Protein AF-0000000067098451 (afdb_homodimer)

Structure (mmCIF, N/CA/C/O backbone):
data_AF-0000000067098451-model_v1
#
loop_
_entity.id
_entity.type
_entity.pdbx_description
1 polymer 'Lipocalin/cytosolic fatty-acid binding domain-containing protein'
#
loop_
_atom_site.group_PDB
_atom_site.id
_atom_site.type_symbol
_atom_site.label_atom_id
_atom_site.label_alt_id
_atom_site.label_comp_id
_atom_site.label_asym_id
_atom_site.label_entity_id
_atom_site.label_seq_id
_atom_site.pdbx_PDB_ins_code
_atom_site.Cartn_x
_atom_site.Cartn_y
_atom_site.Cartn_z
_atom_site.occupancy
_atom_site.B_iso_or_equiv
_atom_site.auth_seq_id
_atom_site.auth_comp_id
_atom_site.auth_asym_id
_atom_site.auth_atom_id
_atom_site.pdbx_PDB_model_num
ATOM 1 N N . MET A 1 1 ? -54.438 -11.641 -47.5 1 26.84 1 MET A N 1
ATOM 2 C CA . MET A 1 1 ? -53.219 -10.906 -47.219 1 26.84 1 MET A CA 1
ATOM 3 C C . MET A 1 1 ? -52.438 -11.57 -46.062 1 26.84 1 MET A C 1
ATOM 5 O O . MET A 1 1 ? -52.812 -11.438 -44.906 1 26.84 1 MET A O 1
ATOM 9 N N . ARG A 1 2 ? -51.969 -12.867 -46.344 1 35.41 2 ARG A N 1
ATOM 10 C CA . ARG A 1 2 ? -51.188 -13.82 -45.562 1 35.41 2 ARG A CA 1
ATOM 11 C C . ARG A 1 2 ? -49.938 -13.164 -45 1 35.41 2 ARG A C 1
ATOM 13 O O . ARG A 1 2 ? -49.125 -12.641 -45.75 1 35.41 2 ARG A O 1
ATOM 20 N N . GLY A 1 3 ? -50.062 -12.461 -43.906 1 34.28 3 GLY A N 1
ATOM 21 C CA . GLY A 1 3 ? -49 -11.789 -43.156 1 34.28 3 GLY A CA 1
ATOM 22 C C . GLY A 1 3 ? -47.812 -12.664 -42.906 1 34.28 3 GLY A C 1
ATOM 23 O O . GLY A 1 3 ? -47.938 -13.766 -42.375 1 34.28 3 GLY A O 1
ATOM 24 N N . LYS A 1 4 ? -46.812 -12.648 -43.812 1 42.41 4 LYS A N 1
ATOM 25 C CA . LYS A 1 4 ? -45.5 -13.297 -43.719 1 42.41 4 LYS A CA 1
ATOM 26 C C . LYS A 1 4 ? -44.844 -12.984 -42.406 1 42.41 4 LYS A C 1
ATOM 28 O O . LYS A 1 4 ? -44.625 -11.82 -42.062 1 42.41 4 LYS A O 1
ATOM 33 N N . ALA A 1 5 ? -45.125 -13.805 -41.406 1 42.5 5 ALA A N 1
ATOM 34 C CA . ALA A 1 5 ? -44.438 -13.812 -40.125 1 42.5 5 ALA A CA 1
ATOM 35 C C . ALA A 1 5 ? -42.938 -13.852 -40.312 1 42.5 5 ALA A C 1
ATOM 37 O O . ALA A 1 5 ? -42.375 -14.789 -40.875 1 42.5 5 ALA A O 1
ATOM 38 N N . LEU A 1 6 ? -42.281 -12.75 -40.562 1 38.62 6 LEU A N 1
ATOM 39 C CA . LEU A 1 6 ? -40.812 -12.633 -40.5 1 38.62 6 LEU A CA 1
ATOM 40 C C . LEU A 1 6 ? -40.281 -13.156 -39.188 1 38.62 6 LEU A C 1
ATOM 42 O O . LEU A 1 6 ? -40.562 -12.586 -38.125 1 38.62 6 LEU A O 1
ATOM 46 N N . ALA A 1 7 ? -40.125 -14.453 -39.062 1 38.88 7 ALA A N 1
ATOM 47 C CA . ALA A 1 7 ? -39.406 -15.047 -37.938 1 38.88 7 ALA A CA 1
ATOM 48 C C . ALA A 1 7 ? -38.031 -14.391 -37.781 1 38.88 7 ALA A C 1
ATOM 50 O O . ALA A 1 7 ? -37.156 -14.5 -38.656 1 38.88 7 ALA A O 1
ATOM 51 N N . GLY A 1 8 ? -38 -13.172 -37.188 1 38.34 8 GLY A N 1
ATOM 52 C CA . GLY A 1 8 ? -36.719 -12.578 -36.844 1 38.34 8 GLY A CA 1
ATOM 53 C C . GLY A 1 8 ? -35.812 -13.523 -36.094 1 38.34 8 GLY A C 1
ATOM 54 O O . GLY A 1 8 ? -36.188 -14.023 -35.031 1 38.34 8 GLY A O 1
ATOM 55 N N . LEU A 1 9 ? -34.969 -14.359 -36.812 1 40.62 9 LEU A N 1
ATOM 56 C CA . LEU A 1 9 ? -33.875 -15.102 -36.219 1 40.62 9 LEU A CA 1
ATOM 57 C C . LEU A 1 9 ? -33.031 -14.203 -35.312 1 40.62 9 LEU A C 1
ATOM 59 O O . LEU A 1 9 ? -32.344 -13.297 -35.781 1 40.62 9 LEU A O 1
ATOM 63 N N . LEU A 1 10 ? -33.531 -13.867 -34.156 1 41.06 10 LEU A N 1
ATOM 64 C CA . LEU A 1 10 ? -32.656 -13.273 -33.125 1 41.06 10 LEU A CA 1
ATOM 65 C C . LEU A 1 10 ? -31.453 -14.156 -32.875 1 41.06 10 LEU A C 1
ATOM 67 O O . LEU A 1 10 ? -31.562 -15.242 -32.312 1 41.06 10 LEU A O 1
ATOM 71 N N . GLY A 1 11 ? -30.484 -14.227 -33.844 1 38.28 11 GLY A N 1
ATOM 72 C CA . GLY A 1 11 ? -29.219 -14.875 -33.562 1 38.28 11 GLY A CA 1
ATOM 73 C C . GLY A 1 11 ? -28.625 -14.477 -32.219 1 38.28 11 GLY A C 1
ATOM 74 O O . GLY A 1 11 ? -28.453 -13.281 -31.953 1 38.28 11 GLY A O 1
ATOM 75 N N . LEU A 1 12 ? -28.812 -15.289 -31.203 1 39.84 12 LEU A N 1
ATOM 76 C CA . LEU A 1 12 ? -28.109 -15.188 -29.938 1 39.84 12 LEU A CA 1
ATOM 77 C C . LEU A 1 12 ? -26.609 -15.031 -30.156 1 39.84 12 LEU A C 1
ATOM 79 O O . LEU A 1 12 ? -25.953 -15.945 -30.656 1 39.84 12 LEU A O 1
ATOM 83 N N . LEU A 1 13 ? -26.109 -13.828 -30.484 1 40.34 13 LEU A N 1
ATOM 84 C CA . LEU A 1 13 ? -24.672 -13.547 -30.422 1 40.34 13 LEU A CA 1
ATOM 85 C C . LEU A 1 13 ? -24.062 -14.086 -29.141 1 40.34 13 LEU A C 1
ATOM 87 O O . LEU A 1 13 ? -24.281 -13.523 -28.062 1 40.34 13 LEU A O 1
ATOM 91 N N . VAL A 1 14 ? -23.859 -15.336 -29.078 1 37.81 14 VAL A N 1
ATOM 92 C CA . VAL A 1 14 ? -23.031 -15.898 -28 1 37.81 14 VAL A CA 1
ATOM 93 C C . VAL A 1 14 ? -21.672 -15.227 -28 1 37.81 14 VAL A C 1
ATOM 95 O O . VAL A 1 14 ? -20.891 -15.383 -28.953 1 37.81 14 VAL A O 1
ATOM 98 N N . VAL A 1 15 ? -21.562 -14.023 -27.516 1 37.19 15 VAL A N 1
ATOM 99 C CA . VAL A 1 15 ? -20.234 -13.492 -27.219 1 37.19 15 VAL A CA 1
ATOM 100 C C . VAL A 1 15 ? -19.406 -14.547 -26.5 1 37.19 15 VAL A C 1
ATOM 102 O O . VAL A 1 15 ? -19.688 -14.883 -25.344 1 37.19 15 VAL A O 1
ATOM 105 N N . LEU A 1 16 ? -18.906 -15.555 -27.188 1 34.19 16 LEU A N 1
ATOM 106 C CA . LEU A 1 16 ? -17.844 -16.375 -26.625 1 34.19 16 LEU A CA 1
ATOM 107 C C . LEU A 1 16 ? -16.781 -15.516 -25.938 1 34.19 16 LEU A C 1
ATOM 109 O O . LEU A 1 16 ? -16 -14.844 -26.609 1 34.19 16 LEU A O 1
ATOM 113 N N . VAL A 1 17 ? -17.141 -14.828 -24.875 1 34.66 17 VAL A N 1
ATOM 114 C CA . VAL A 1 17 ? -16.016 -14.375 -24.062 1 34.66 17 VAL A CA 1
ATOM 115 C C . VAL A 1 17 ? -14.961 -15.477 -23.984 1 34.66 17 VAL A C 1
ATOM 117 O O . VAL A 1 17 ? -15.203 -16.547 -23.438 1 34.66 17 VAL A O 1
ATOM 120 N N . ALA A 1 18 ? -14.242 -15.844 -25.094 1 34.28 18 ALA A N 1
ATOM 121 C CA . ALA A 1 18 ? -13.039 -16.672 -24.984 1 34.28 18 ALA A CA 1
ATOM 122 C C . ALA A 1 18 ? -12.289 -16.359 -23.703 1 34.28 18 ALA A C 1
ATOM 124 O O . ALA A 1 18 ? -12.008 -15.203 -23.391 1 34.28 18 ALA A O 1
ATOM 125 N N . SER A 1 19 ? -12.609 -17.078 -22.703 1 36.81 19 SER A N 1
ATOM 126 C CA . SER A 1 19 ? -11.672 -17.031 -21.594 1 36.81 19 SER A CA 1
ATOM 127 C C . SER A 1 19 ? -10.242 -16.781 -22.078 1 36.81 19 SER A C 1
ATOM 129 O O . SER A 1 19 ? -9.758 -17.484 -22.969 1 36.81 19 SER A O 1
ATOM 131 N N . ALA A 1 20 ? -9.828 -15.633 -22.422 1 39.09 20 ALA A N 1
ATOM 132 C CA . ALA A 1 20 ? -8.406 -15.461 -22.719 1 39.09 20 ALA A CA 1
ATOM 133 C C . ALA A 1 20 ? -7.586 -16.594 -22.109 1 39.09 20 ALA A C 1
ATOM 135 O O . ALA A 1 20 ? -7.551 -16.75 -20.875 1 39.09 20 ALA A O 1
ATOM 136 N N . GLU A 1 21 ? -7.664 -17.719 -22.641 1 39.28 21 GLU A N 1
ATOM 137 C CA . GLU A 1 21 ? -6.715 -18.75 -22.234 1 39.28 21 GLU A CA 1
ATOM 138 C C . GLU A 1 21 ? -5.414 -18.141 -21.719 1 39.28 21 GLU A C 1
ATOM 140 O O . GLU A 1 21 ? -4.797 -17.328 -22.422 1 39.28 21 GLU A O 1
ATOM 145 N N . GLU A 1 22 ? -5.266 -17.859 -20.453 1 50.41 22 GLU A N 1
ATOM 146 C CA . GLU A 1 22 ? -4.07 -17.328 -19.797 1 50.41 22 GLU A CA 1
ATOM 147 C C . GLU A 1 22 ? -2.803 -17.922 -20.406 1 50.41 22 GLU A C 1
ATOM 149 O O . GLU A 1 22 ? -2.621 -19.141 -20.422 1 50.41 22 GLU A O 1
ATOM 154 N N . MET A 1 23 ? -2.396 -17.516 -21.578 1 49.19 23 MET A N 1
ATOM 155 C CA . MET A 1 23 ? -1.117 -18.016 -22.078 1 49.19 23 MET A CA 1
ATOM 156 C C . MET A 1 23 ? -0.076 -18.047 -20.969 1 49.19 23 MET A C 1
ATOM 158 O O . MET A 1 23 ? 0.18 -17.031 -20.312 1 49.19 23 MET A O 1
ATOM 162 N N . GLY A 1 24 ? -0.112 -19.188 -20.188 1 56.28 24 GLY A N 1
ATOM 163 C CA . GLY A 1 24 ? 1.009 -19.375 -19.281 1 56.28 24 GLY A CA 1
ATOM 164 C C . GLY A 1 24 ? 2.348 -19.031 -19.906 1 56.28 24 GLY A C 1
ATOM 165 O O . GLY A 1 24 ? 2.404 -18.547 -21.047 1 56.28 24 GLY A O 1
ATOM 166 N N . LEU A 1 25 ? 3.404 -19.062 -19 1 75.94 25 LEU A N 1
ATOM 167 C CA . LEU A 1 25 ? 4.797 -18.891 -19.391 1 75.94 25 LEU A CA 1
ATOM 168 C C . LEU A 1 25 ? 5.199 -19.938 -20.438 1 75.94 25 LEU A C 1
ATOM 170 O O . LEU A 1 25 ? 4.738 -21.078 -20.375 1 75.94 25 LEU A O 1
ATOM 174 N N . ARG A 1 26 ? 5.559 -19.672 -21.719 1 73.31 26 ARG A N 1
ATOM 175 C CA . ARG A 1 26 ? 5.984 -20.625 -22.75 1 73.31 26 ARG A CA 1
ATOM 176 C C . ARG A 1 26 ? 6.973 -21.641 -22.172 1 73.31 26 ARG A C 1
ATOM 178 O O . ARG A 1 26 ? 6.91 -22.828 -22.5 1 73.31 26 ARG A O 1
ATOM 185 N N . ASP A 1 27 ? 7.812 -21.266 -21.438 1 85.75 27 ASP A N 1
ATOM 186 C CA . ASP A 1 27 ? 8.789 -22.172 -20.828 1 85.75 27 ASP A CA 1
ATOM 187 C C . ASP A 1 27 ? 9 -21.828 -19.344 1 85.75 27 ASP A C 1
ATOM 189 O O . ASP A 1 27 ? 9.75 -20.922 -19.016 1 85.75 27 ASP A O 1
ATOM 193 N N . PHE A 1 28 ? 8.305 -22.75 -18.484 1 92.62 28 PHE A N 1
ATOM 194 C CA . PHE A 1 28 ? 8.445 -22.547 -17.047 1 92.62 28 PHE A CA 1
ATOM 195 C C . PHE A 1 28 ? 9.633 -23.328 -16.5 1 92.62 28 PHE A C 1
ATOM 197 O O . PHE A 1 28 ? 9.766 -24.531 -16.766 1 92.62 28 PHE A O 1
ATOM 204 N N . ASN A 1 29 ? 10.484 -22.672 -15.82 1 93.06 29 ASN A N 1
ATOM 205 C CA . ASN A 1 29 ? 11.656 -23.281 -15.188 1 93.06 29 ASN A CA 1
ATOM 206 C C . ASN A 1 29 ? 11.5 -23.344 -13.672 1 93.06 29 ASN A C 1
ATOM 208 O O . ASN A 1 29 ? 11.734 -22.359 -12.977 1 93.06 29 ASN A O 1
ATOM 212 N N . ALA A 1 30 ? 11.18 -24.531 -13.195 1 92.5 30 ALA A N 1
ATOM 213 C CA . ALA A 1 30 ? 10.867 -24.703 -11.781 1 92.5 30 ALA A CA 1
ATOM 214 C C . ALA A 1 30 ? 12.102 -24.453 -10.914 1 92.5 30 ALA A C 1
ATOM 216 O O . ALA A 1 30 ? 11.992 -23.953 -9.797 1 92.5 30 ALA A O 1
ATOM 217 N N . THR A 1 31 ? 13.234 -24.828 -11.43 1 93.56 31 THR A N 1
ATOM 218 C CA . THR A 1 31 ? 14.469 -24.641 -10.68 1 93.56 31 THR A CA 1
ATOM 219 C C . THR A 1 31 ? 14.734 -23.156 -10.43 1 93.56 31 THR A C 1
ATOM 221 O O . THR A 1 31 ? 15.023 -22.75 -9.305 1 93.56 31 THR A O 1
ATOM 224 N N . GLN A 1 32 ? 14.57 -22.375 -11.445 1 95.25 32 GLN A N 1
ATOM 225 C CA . GLN A 1 32 ? 14.789 -20.938 -11.305 1 95.25 32 GLN A CA 1
ATOM 226 C C . GLN A 1 32 ? 13.703 -20.297 -10.445 1 95.25 32 GLN A C 1
ATOM 228 O O . GLN A 1 32 ? 13.953 -19.297 -9.758 1 95.25 32 GLN A O 1
ATOM 233 N N . PHE A 1 33 ? 12.547 -20.906 -10.461 1 96.56 33 PHE A N 1
ATOM 234 C CA . PHE A 1 33 ? 11.406 -20.328 -9.766 1 96.56 33 PHE A CA 1
ATOM 235 C C . PHE A 1 33 ? 11.461 -20.656 -8.273 1 96.56 33 PHE A C 1
ATOM 237 O O . PHE A 1 33 ? 10.812 -19.984 -7.469 1 96.56 33 PHE A O 1
ATOM 244 N N . SER A 1 34 ? 12.227 -21.594 -7.938 1 97.06 34 SER A N 1
ATOM 245 C CA . SER A 1 34 ? 12.305 -22.047 -6.551 1 97.06 34 SER A CA 1
ATOM 246 C C . SER A 1 34 ? 12.93 -20.984 -5.66 1 97.06 34 SER A C 1
ATOM 248 O O . SER A 1 34 ? 13.648 -20.094 -6.141 1 97.06 34 SER A O 1
ATOM 250 N N . GLY A 1 35 ? 12.602 -21.078 -4.344 1 97.75 35 GLY A N 1
ATOM 251 C CA . GLY A 1 35 ? 13.102 -20.125 -3.359 1 97.75 35 GLY A CA 1
ATOM 252 C C . GLY A 1 35 ? 12.008 -19.266 -2.756 1 97.75 35 GLY A C 1
ATOM 253 O O . GLY A 1 35 ? 10.82 -19.562 -2.896 1 97.75 35 GLY A O 1
ATOM 254 N N . LEU A 1 36 ? 12.43 -18.25 -2.002 1 98.25 36 LEU A N 1
ATOM 255 C CA . LEU A 1 36 ? 11.523 -17.391 -1.231 1 98.25 36 LEU A CA 1
ATOM 256 C C . LEU A 1 36 ? 11 -16.25 -2.084 1 98.25 36 LEU A C 1
ATOM 258 O O . LEU A 1 36 ? 11.766 -15.609 -2.814 1 98.25 36 LEU A O 1
ATOM 262 N N . TRP A 1 37 ? 9.703 -16.047 -2.055 1 98.44 37 TRP A N 1
ATOM 263 C CA . TRP A 1 37 ? 9.023 -14.922 -2.689 1 98.44 37 TRP A CA 1
ATOM 264 C C . TRP A 1 37 ? 8.203 -14.141 -1.671 1 98.44 37 TRP A C 1
ATOM 266 O O . TRP A 1 37 ? 7.434 -14.727 -0.904 1 98.44 37 TRP A O 1
ATOM 276 N N . TYR A 1 38 ? 8.344 -12.844 -1.685 1 98.19 38 TYR A N 1
ATOM 277 C CA . TYR A 1 38 ? 7.559 -11.969 -0.821 1 98.19 38 TYR A CA 1
ATOM 278 C C . TYR A 1 38 ? 6.34 -11.43 -1.56 1 98.19 38 TYR A C 1
ATOM 280 O O . TYR A 1 38 ? 6.465 -10.891 -2.662 1 98.19 38 TYR A O 1
ATOM 288 N N . GLU A 1 39 ? 5.18 -11.578 -0.981 1 98.5 39 GLU A N 1
ATOM 289 C CA . GLU A 1 39 ? 3.961 -11.023 -1.566 1 98.5 39 GLU A CA 1
ATOM 290 C C . GLU A 1 39 ? 3.834 -9.531 -1.278 1 98.5 39 GLU A C 1
ATOM 292 O O . GLU A 1 39 ? 3.748 -9.125 -0.118 1 98.5 39 GLU A O 1
ATOM 297 N N . ILE A 1 40 ? 3.729 -8.742 -2.336 1 97.31 40 ILE A N 1
ATOM 298 C CA . ILE A 1 40 ? 3.805 -7.305 -2.08 1 97.31 40 ILE A CA 1
ATOM 299 C C . ILE A 1 40 ? 2.496 -6.637 -2.496 1 97.31 40 ILE A C 1
ATOM 301 O O . ILE A 1 40 ? 2.23 -5.492 -2.125 1 97.31 40 ILE A O 1
ATOM 305 N N . ALA A 1 41 ? 1.669 -7.297 -3.256 1 97.19 41 ALA A N 1
ATOM 306 C CA . ALA A 1 41 ? 0.347 -6.805 -3.637 1 97.19 41 ALA A CA 1
ATOM 307 C C . ALA A 1 41 ? -0.563 -7.957 -4.059 1 97.19 41 ALA A C 1
ATOM 309 O O . ALA A 1 41 ? -0.086 -9.047 -4.387 1 97.19 41 ALA A O 1
ATOM 310 N N . LEU A 1 42 ? -1.836 -7.703 -4.035 1 97.12 42 LEU A N 1
ATOM 311 C CA . LEU A 1 42 ? -2.793 -8.664 -4.574 1 97.12 42 LEU A CA 1
ATOM 312 C C . LEU A 1 42 ? -4.043 -7.957 -5.09 1 97.12 42 LEU A C 1
ATOM 314 O O . LEU A 1 42 ? -4.297 -6.805 -4.738 1 97.12 42 LEU A O 1
ATOM 318 N N . ALA A 1 43 ? -4.715 -8.562 -5.977 1 96.31 43 ALA A N 1
ATOM 319 C CA . ALA A 1 43 ? -6.035 -8.188 -6.477 1 96.31 43 ALA A CA 1
ATOM 320 C C . ALA A 1 43 ? -6.984 -9.383 -6.477 1 96.31 43 ALA A C 1
ATOM 322 O O . ALA A 1 43 ? -6.598 -10.484 -6.855 1 96.31 43 ALA A O 1
ATOM 323 N N . SER A 1 44 ? -8.195 -9.18 -6.031 1 95.44 44 SER A N 1
ATOM 324 C CA . SER A 1 44 ? -9.102 -10.32 -5.98 1 95.44 44 SER A CA 1
ATOM 325 C C . SER A 1 44 ? -10.555 -9.883 -6.137 1 95.44 44 SER A C 1
ATOM 327 O O . SER A 1 44 ? -10.883 -8.719 -5.91 1 95.44 44 SER A O 1
ATOM 329 N N . ASN A 1 45 ? -11.422 -10.781 -6.543 1 94.31 45 ASN A N 1
ATOM 330 C CA . ASN A 1 45 ? -12.859 -10.531 -6.543 1 94.31 45 ASN A CA 1
ATOM 331 C C . ASN A 1 45 ? -13.547 -11.203 -5.352 1 94.31 45 ASN A C 1
ATOM 333 O O . ASN A 1 45 ? -14.758 -11.414 -5.367 1 94.31 45 ASN A O 1
ATOM 337 N N . LEU A 1 46 ? -12.719 -11.547 -4.379 1 90.88 46 LEU A N 1
ATOM 338 C CA . LEU A 1 46 ? -13.289 -12.016 -3.123 1 90.88 46 LEU A CA 1
ATOM 339 C C . LEU A 1 46 ? -14.016 -10.891 -2.396 1 90.88 46 LEU A C 1
ATOM 341 O O . LEU A 1 46 ? -13.688 -9.719 -2.576 1 90.88 46 LEU A O 1
ATOM 345 N N . GLU A 1 47 ? -15.016 -11.266 -1.644 1 84.62 47 GLU A N 1
ATOM 346 C CA . GLU A 1 47 ? -15.648 -10.258 -0.799 1 84.62 47 GLU A CA 1
ATOM 347 C C . GLU A 1 47 ? -14.641 -9.609 0.142 1 84.62 47 GLU A C 1
ATOM 349 O O . GLU A 1 47 ? -13.891 -10.297 0.837 1 84.62 47 GLU A O 1
ATOM 354 N N . PRO A 1 48 ? -14.641 -8.312 0.03 1 77.44 48 PRO A N 1
ATOM 355 C CA . PRO A 1 48 ? -13.68 -7.641 0.91 1 77.44 48 PRO A CA 1
ATOM 356 C C . PRO A 1 48 ? -13.984 -7.859 2.391 1 77.44 48 PRO A C 1
ATOM 358 O O . PRO A 1 48 ? -15.156 -7.996 2.77 1 77.44 48 PRO A O 1
ATOM 361 N N . GLN A 1 49 ? -12.93 -7.996 3.125 1 76.31 49 GLN A N 1
ATOM 362 C CA . GLN A 1 49 ? -13.086 -8.047 4.574 1 76.31 49 GLN A CA 1
ATOM 363 C C . GLN A 1 49 ? -13.75 -6.773 5.102 1 76.31 49 GLN A C 1
ATOM 365 O O . GLN A 1 49 ? -13.445 -5.672 4.637 1 76.31 49 GLN A O 1
ATOM 370 N N . THR A 1 50 ? -14.688 -6.938 6.016 1 74.62 50 THR A N 1
ATOM 371 C CA . THR A 1 50 ? -15.336 -5.801 6.668 1 74.62 50 THR A CA 1
ATOM 372 C C . THR A 1 50 ? -15.188 -5.895 8.18 1 74.62 50 THR A C 1
ATOM 374 O O . THR A 1 50 ? -15.531 -6.914 8.781 1 74.62 50 THR A O 1
ATOM 377 N N . PRO A 1 51 ? -14.625 -4.805 8.695 1 75.88 51 PRO A N 1
ATOM 378 C CA . PRO A 1 51 ? -14.109 -3.605 8.031 1 75.88 51 PRO A CA 1
ATOM 379 C C . PRO A 1 51 ? -12.805 -3.859 7.285 1 75.88 51 PRO A C 1
ATOM 381 O O . PRO A 1 51 ? -12.094 -4.828 7.578 1 75.88 51 PRO A O 1
ATOM 384 N N . PRO A 1 52 ? -12.508 -2.939 6.293 1 78.5 52 PRO A N 1
ATOM 385 C CA . PRO A 1 52 ? -11.219 -3.09 5.621 1 78.5 52 PRO A CA 1
ATOM 386 C C . PRO A 1 52 ? -10.039 -3.053 6.59 1 78.5 52 PRO A C 1
ATOM 388 O O . PRO A 1 52 ? -10.109 -2.393 7.629 1 78.5 52 PRO A O 1
ATOM 391 N N . GLN A 1 53 ? -9.094 -3.859 6.262 1 83.44 53 GLN A N 1
ATOM 392 C CA . GLN A 1 53 ? -7.895 -3.891 7.09 1 83.44 53 GLN A CA 1
ATOM 393 C C . GLN A 1 53 ? -6.637 -3.807 6.234 1 83.44 53 GLN A C 1
ATOM 395 O O . GLN A 1 53 ? -6.566 -4.406 5.156 1 83.44 53 GLN A O 1
ATOM 400 N N . LEU A 1 54 ? -5.742 -2.982 6.801 1 89.56 54 LEU A N 1
ATOM 401 C CA . LEU A 1 54 ? -4.406 -3.025 6.219 1 89.56 54 LEU A CA 1
ATOM 402 C C . LEU A 1 54 ? -3.75 -4.379 6.461 1 89.56 54 LEU A C 1
ATOM 404 O O . LEU A 1 54 ? -3.662 -4.832 7.605 1 89.56 54 LEU A O 1
ATOM 408 N N . LYS A 1 55 ? -3.338 -5.012 5.395 1 92.62 55 LYS A N 1
ATOM 409 C CA . LYS A 1 55 ? -2.762 -6.348 5.504 1 92.62 55 LYS A CA 1
ATOM 410 C C . LYS A 1 55 ? -1.236 -6.293 5.449 1 92.62 55 LYS A C 1
ATOM 412 O O . LYS A 1 55 ? -0.665 -5.574 4.629 1 92.62 55 LYS A O 1
ATOM 417 N N . LYS A 1 56 ? -0.65 -7.125 6.336 1 94.44 56 LYS A N 1
ATOM 418 C CA . LYS A 1 56 ? 0.794 -7.324 6.266 1 94.44 56 LYS A CA 1
ATOM 419 C C . LYS A 1 56 ? 1.168 -8.234 5.098 1 94.44 56 LYS A C 1
ATOM 421 O O . LYS A 1 56 ? 0.368 -9.07 4.676 1 94.44 56 LYS A O 1
ATOM 426 N N . MET A 1 57 ? 2.393 -8.055 4.668 1 96.19 57 MET A N 1
ATOM 427 C CA . MET A 1 57 ? 2.855 -8.875 3.549 1 96.19 57 MET A CA 1
ATOM 428 C C . MET A 1 57 ? 2.988 -10.336 3.963 1 96.19 57 MET A C 1
ATOM 430 O O . MET A 1 57 ? 3.35 -10.633 5.102 1 96.19 57 MET A O 1
ATOM 434 N N . GLY A 1 58 ? 2.623 -11.242 3.045 1 97.75 58 GLY A N 1
ATOM 435 C CA . GLY A 1 58 ? 2.93 -12.664 3.15 1 97.75 58 GLY A CA 1
ATOM 436 C C . GLY A 1 58 ? 4.152 -13.07 2.348 1 97.75 58 GLY A C 1
ATOM 437 O O . GLY A 1 58 ? 4.926 -12.211 1.908 1 97.75 58 GLY A O 1
ATOM 438 N N . ALA A 1 59 ? 4.297 -14.375 2.289 1 98.62 59 ALA A N 1
ATOM 439 C CA . ALA A 1 59 ? 5.387 -14.953 1.505 1 98.62 59 ALA A CA 1
ATOM 440 C C . ALA A 1 59 ? 5.098 -16.406 1.148 1 98.62 59 ALA A C 1
ATOM 442 O O . ALA A 1 59 ? 4.176 -17.016 1.695 1 98.62 59 ALA A O 1
ATOM 443 N N . VAL A 1 60 ? 5.871 -16.891 0.188 1 98.38 60 VAL A N 1
ATOM 444 C CA . VAL A 1 60 ? 5.805 -18.297 -0.165 1 98.38 60 VAL A CA 1
ATOM 445 C C . VAL A 1 60 ? 7.211 -18.828 -0.425 1 98.38 60 VAL A C 1
ATOM 447 O O . VAL A 1 60 ? 8.031 -18.172 -1.061 1 98.38 60 VAL A O 1
ATOM 450 N N . LEU A 1 61 ? 7.496 -19.922 0.198 1 98.31 61 LEU A N 1
ATOM 451 C CA . LEU A 1 61 ? 8.695 -20.703 -0.111 1 98.31 61 LEU A CA 1
ATOM 452 C C . LEU A 1 61 ? 8.367 -21.828 -1.08 1 98.31 61 LEU A C 1
ATOM 454 O O . LEU A 1 61 ? 7.535 -22.688 -0.783 1 98.31 61 LEU A O 1
ATOM 458 N N . VAL A 1 62 ? 9.008 -21.797 -2.209 1 97.38 62 VAL A N 1
ATOM 459 C CA . VAL A 1 62 ? 8.812 -22.812 -3.238 1 97.38 62 VAL A CA 1
ATOM 460 C C . VAL A 1 62 ? 9.992 -23.781 -3.238 1 97.38 62 VAL A C 1
ATOM 462 O O . VAL A 1 62 ? 11.141 -23.375 -3.412 1 97.38 62 VAL A O 1
ATOM 465 N N . GLU A 1 63 ? 9.688 -25.016 -3.084 1 97 63 GLU A N 1
ATOM 466 C CA . GLU A 1 63 ? 10.727 -26.047 -3.074 1 97 63 GLU A CA 1
ATOM 467 C C . GLU A 1 63 ? 10.422 -27.141 -4.09 1 97 63 GLU A C 1
ATOM 469 O O . GLU A 1 63 ? 9.289 -27.609 -4.18 1 97 63 GLU A O 1
ATOM 474 N N . ARG A 1 64 ? 11.453 -27.5 -4.797 1 92.06 64 ARG A N 1
ATOM 475 C CA . ARG A 1 64 ? 11.328 -28.594 -5.75 1 92.06 64 ARG A CA 1
ATOM 476 C C . ARG A 1 64 ? 11.703 -29.922 -5.105 1 92.06 64 ARG A C 1
ATOM 478 O O . ARG A 1 64 ? 12.773 -30.062 -4.516 1 92.06 64 ARG A O 1
ATOM 485 N N . GLU A 1 65 ? 10.766 -30.797 -5.117 1 87.19 65 GLU A N 1
ATOM 486 C CA . GLU A 1 65 ? 10.977 -32.188 -4.668 1 87.19 65 GLU A CA 1
ATOM 487 C C . GLU A 1 65 ? 10.695 -33.188 -5.785 1 87.19 65 GLU A C 1
ATOM 489 O O . GLU A 1 65 ? 9.594 -33.719 -5.879 1 87.19 65 GLU A O 1
ATOM 494 N N . GLY A 1 66 ? 11.734 -33.594 -6.582 1 81.5 66 GLY A N 1
ATOM 495 C CA . GLY A 1 66 ? 11.492 -34.406 -7.762 1 81.5 66 GLY A CA 1
ATOM 496 C C . GLY A 1 66 ? 10.586 -33.719 -8.773 1 81.5 66 GLY A C 1
ATOM 497 O O . GLY A 1 66 ? 10.852 -32.594 -9.211 1 81.5 66 GLY A O 1
ATOM 498 N N . PRO A 1 67 ? 9.539 -34.375 -9.148 1 79 67 PRO A N 1
ATOM 499 C CA . PRO A 1 67 ? 8.633 -33.812 -10.148 1 79 67 PRO A CA 1
ATOM 500 C C . PRO A 1 67 ? 7.594 -32.875 -9.539 1 79 67 PRO A C 1
ATOM 502 O O . PRO A 1 67 ? 6.809 -32.25 -10.266 1 79 67 PRO A O 1
ATOM 505 N N . TYR A 1 68 ? 7.691 -32.781 -8.188 1 83.25 68 TYR A N 1
ATOM 506 C CA . TYR A 1 68 ? 6.668 -31.984 -7.504 1 83.25 68 TYR A CA 1
ATOM 507 C C . TYR A 1 68 ? 7.246 -30.672 -6.98 1 83.25 68 TYR A C 1
ATOM 509 O O . TYR A 1 68 ? 8.461 -30.547 -6.781 1 83.25 68 TYR A O 1
ATOM 517 N N . LEU A 1 69 ? 6.363 -29.703 -6.965 1 92.88 69 LEU A N 1
ATOM 518 C CA . LEU A 1 69 ? 6.664 -28.484 -6.238 1 92.88 69 LEU A CA 1
ATOM 519 C C . LEU A 1 69 ? 5.91 -28.438 -4.914 1 92.88 69 LEU A C 1
ATOM 521 O O . LEU A 1 69 ? 4.719 -28.75 -4.863 1 92.88 69 LEU A O 1
ATOM 525 N N . THR A 1 70 ? 6.594 -28.156 -3.916 1 94.62 70 THR A N 1
ATOM 526 C CA . THR A 1 70 ? 5.98 -27.922 -2.613 1 94.62 70 THR A CA 1
ATOM 527 C C . THR A 1 70 ? 6.02 -26.453 -2.252 1 94.62 70 THR A C 1
ATOM 529 O O . THR A 1 70 ? 7.07 -25.812 -2.344 1 94.62 70 THR A O 1
ATOM 532 N N . LEU A 1 71 ? 4.871 -25.922 -1.883 1 96.19 71 LEU A N 1
ATOM 533 C CA . LEU A 1 71 ? 4.742 -24.516 -1.501 1 96.19 71 LEU A CA 1
ATOM 534 C C . LEU A 1 71 ? 4.395 -24.391 -0.023 1 96.19 71 LEU A C 1
ATOM 536 O O . LEU A 1 71 ? 3.41 -24.969 0.441 1 96.19 71 LEU A O 1
ATOM 540 N N . THR A 1 72 ? 5.18 -23.672 0.687 1 96.88 72 THR A N 1
ATOM 541 C CA . THR A 1 72 ? 4.844 -23.234 2.039 1 96.88 72 THR A CA 1
ATOM 542 C C . THR A 1 72 ? 4.582 -21.734 2.076 1 96.88 72 THR A C 1
ATOM 544 O O . THR A 1 72 ? 5.496 -20.938 1.865 1 96.88 72 THR A O 1
ATOM 547 N N . SER A 1 73 ? 3.344 -21.359 2.314 1 97.25 73 SER A N 1
ATOM 548 C CA . SER A 1 73 ? 2.965 -19.953 2.283 1 97.25 73 SER A CA 1
ATOM 549 C C . SER A 1 73 ? 2.557 -19.469 3.668 1 97.25 73 SER A C 1
ATOM 551 O O . SER A 1 73 ? 2.111 -20.25 4.508 1 97.25 73 SER A O 1
ATOM 553 N N . VAL A 1 74 ? 2.785 -18.219 3.893 1 98.06 74 VAL A N 1
ATOM 554 C CA . VAL A 1 74 ? 2.303 -17.516 5.078 1 98.06 74 VAL A CA 1
ATOM 555 C C . VAL A 1 74 ? 1.509 -16.281 4.664 1 98.06 74 VAL A C 1
ATOM 557 O O . VAL A 1 74 ? 1.839 -15.625 3.67 1 98.06 74 VAL A O 1
ATOM 560 N N . SER A 1 75 ? 0.485 -15.969 5.328 1 96.69 75 SER A N 1
ATOM 561 C CA . SER A 1 75 ? -0.365 -14.82 5.035 1 96.69 75 SER A CA 1
ATOM 562 C C . SER A 1 75 ? -0.934 -14.211 6.316 1 96.69 75 SER A C 1
ATOM 564 O O . SER A 1 75 ? -0.98 -14.875 7.355 1 96.69 75 SER A O 1
ATOM 566 N N . ASP A 1 76 ? -1.288 -12.938 6.148 1 94.81 76 ASP A N 1
ATOM 567 C CA . ASP A 1 76 ? -1.854 -12.18 7.262 1 94.81 76 ASP A CA 1
ATOM 568 C C . ASP A 1 76 ? -3.377 -12.289 7.281 1 94.81 76 ASP A C 1
ATOM 570 O O . ASP A 1 76 ? -4.043 -11.945 6.305 1 94.81 76 ASP A O 1
ATOM 574 N N . HIS A 1 77 ? -3.906 -12.82 8.32 1 89.38 77 HIS A N 1
ATOM 575 C CA . HIS A 1 77 ? -5.336 -12.852 8.602 1 89.38 77 HIS A CA 1
ATOM 576 C C . HIS A 1 77 ? -5.684 -11.984 9.805 1 89.38 77 HIS A C 1
ATOM 578 O O . HIS A 1 77 ? -4.793 -11.43 10.453 1 89.38 77 HIS A O 1
ATOM 584 N N . ILE A 1 78 ? -6.953 -11.766 9.961 1 80.06 78 ILE A N 1
ATOM 585 C CA . ILE A 1 78 ? -7.391 -10.898 11.047 1 80.06 78 ILE A CA 1
ATOM 586 C C . ILE A 1 78 ? -6.832 -11.406 12.375 1 80.06 78 ILE A C 1
ATOM 588 O O . ILE A 1 78 ? -7.238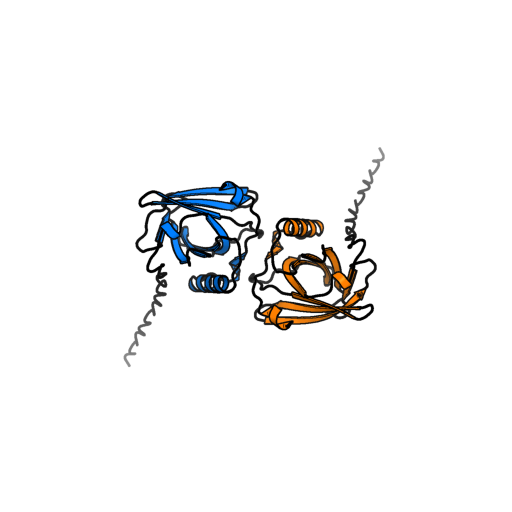 -12.461 12.859 1 80.06 78 ILE A O 1
ATOM 592 N N . ASN A 1 79 ? -5.832 -10.766 12.898 1 78.06 79 ASN A N 1
ATOM 593 C CA . ASN A 1 79 ? -5.223 -10.938 14.211 1 78.06 79 ASN A CA 1
ATOM 594 C C . ASN A 1 79 ? -4.371 -12.203 14.281 1 78.06 79 ASN A C 1
ATOM 596 O O . ASN A 1 79 ? -4.102 -12.711 15.367 1 78.06 79 ASN A O 1
ATOM 600 N N . ARG A 1 80 ? -4.031 -12.773 13.07 1 91.94 80 ARG A N 1
ATOM 601 C CA . ARG A 1 80 ? -3.145 -13.93 13.148 1 91.94 80 ARG A CA 1
ATOM 602 C C . ARG A 1 80 ? -2.434 -14.164 11.82 1 91.94 80 ARG A C 1
ATOM 604 O O . ARG A 1 80 ? -2.951 -13.805 10.758 1 91.94 80 ARG A O 1
ATOM 611 N N . CYS A 1 81 ? -1.245 -14.844 11.953 1 96.56 81 CYS A N 1
ATOM 612 C CA . CYS A 1 81 ? -0.536 -15.344 10.781 1 96.56 81 CYS A CA 1
ATOM 613 C C . CYS A 1 81 ? -0.896 -16.797 10.508 1 96.56 81 CYS A C 1
ATOM 615 O O . CYS A 1 81 ? -0.993 -17.609 11.438 1 96.56 81 CYS A O 1
ATOM 617 N N . VAL A 1 82 ? -1.153 -17.094 9.25 1 96.06 82 VAL A N 1
ATOM 618 C CA . VAL A 1 82 ? -1.509 -18.469 8.867 1 96.06 82 VAL A CA 1
ATOM 619 C C . VAL A 1 82 ? -0.418 -19.047 7.973 1 96.06 82 VAL A C 1
ATOM 621 O O . VAL A 1 82 ? 0.021 -18.406 7.016 1 96.06 82 VAL A O 1
ATOM 624 N N . LYS A 1 83 ? 0.02 -20.234 8.352 1 96.88 83 LYS A N 1
ATOM 625 C CA . LYS A 1 83 ? 0.979 -20.969 7.543 1 96.88 83 LYS A CA 1
ATOM 626 C C . LYS A 1 83 ? 0.318 -22.188 6.887 1 96.88 83 LYS A C 1
ATOM 628 O O . LYS A 1 83 ? -0.408 -22.938 7.539 1 96.88 83 LYS A O 1
ATOM 633 N N . GLU A 1 84 ? 0.525 -22.359 5.59 1 93.44 84 GLU A N 1
ATOM 634 C CA . GLU A 1 84 ? -0.032 -23.484 4.836 1 93.44 84 GLU A CA 1
ATOM 635 C C . GLU A 1 84 ? 1.021 -24.125 3.934 1 93.44 84 GLU A C 1
ATOM 637 O O . GLU A 1 84 ? 1.831 -23.422 3.326 1 93.44 84 GLU A O 1
ATOM 642 N N . THR A 1 85 ? 1.013 -25.438 3.889 1 94.12 85 THR A N 1
ATOM 643 C CA . THR A 1 85 ? 1.88 -26.172 2.973 1 94.12 85 THR A CA 1
ATOM 644 C C . THR A 1 85 ? 1.054 -27 2.002 1 94.12 85 THR A C 1
ATOM 646 O O . THR A 1 85 ? 0.107 -27.688 2.406 1 94.12 85 THR A O 1
ATOM 649 N N . THR A 1 86 ? 1.406 -26.875 0.789 1 92.31 86 THR A N 1
ATOM 650 C CA . THR A 1 86 ? 0.695 -27.609 -0.247 1 92.31 86 THR A CA 1
ATOM 651 C C . THR A 1 86 ? 1.675 -28.234 -1.245 1 92.31 86 THR A C 1
ATOM 653 O O . THR A 1 86 ? 2.662 -27.594 -1.623 1 92.31 86 THR A O 1
ATOM 656 N N . GLN A 1 87 ? 1.38 -29.438 -1.626 1 91.25 87 GLN A N 1
ATOM 657 C CA . GLN A 1 87 ? 2.08 -30.031 -2.76 1 91.25 87 GLN A CA 1
ATOM 658 C C . GLN A 1 87 ? 1.312 -29.797 -4.059 1 91.25 87 GLN A C 1
ATOM 660 O O . GLN A 1 87 ? 0.19 -30.281 -4.215 1 91.25 87 GLN A O 1
ATOM 665 N N . ALA A 1 88 ? 1.986 -29.109 -4.891 1 91.5 88 ALA A N 1
ATOM 666 C CA . ALA A 1 88 ? 1.344 -28.766 -6.16 1 91.5 88 ALA A CA 1
ATOM 667 C C . ALA A 1 88 ? 1.493 -29.906 -7.172 1 91.5 88 ALA A C 1
ATOM 669 O O . ALA A 1 88 ? 2.535 -30.562 -7.227 1 91.5 88 ALA A O 1
ATOM 670 N N . VAL A 1 89 ? 0.417 -30.109 -7.895 1 88.62 89 VAL A N 1
ATOM 671 C CA . VAL A 1 89 ? 0.438 -31.047 -9.008 1 88.62 89 VAL A CA 1
ATOM 672 C C . VAL A 1 89 ? 0.526 -30.281 -10.328 1 88.62 89 VAL A C 1
ATOM 674 O O . VAL A 1 89 ? -0.146 -29.266 -10.516 1 88.62 89 VAL A O 1
ATOM 677 N N . LYS A 1 90 ? 1.391 -30.797 -11.156 1 88.25 90 LYS A N 1
ATOM 678 C CA . LYS A 1 90 ? 1.546 -30.141 -12.453 1 88.25 90 LYS A CA 1
ATOM 679 C C . LYS A 1 90 ? 0.219 -30.078 -13.203 1 88.25 90 LYS A C 1
ATOM 681 O O . LYS A 1 90 ? -0.537 -31.062 -13.211 1 88.25 90 LYS A O 1
ATOM 686 N N . GLY A 1 91 ? -0.025 -28.938 -13.82 1 87.56 91 GLY A N 1
ATOM 687 C CA . GLY A 1 91 ? -1.212 -28.766 -14.641 1 87.56 91 GLY A CA 1
ATOM 688 C C . GLY A 1 91 ? -1.006 -29.172 -16.078 1 87.56 91 GLY A C 1
ATOM 689 O O . GLY A 1 91 ? -0.185 -30.047 -16.375 1 87.56 91 GLY A O 1
ATOM 690 N N . ASP A 1 92 ? -1.816 -28.562 -16.984 1 86.62 92 ASP A N 1
ATOM 691 C CA . ASP A 1 92 ? -1.862 -29.016 -18.375 1 86.62 92 ASP A CA 1
ATOM 692 C C . ASP A 1 92 ? -0.932 -28.172 -19.25 1 86.62 92 ASP A C 1
ATOM 694 O O . ASP A 1 92 ? -0.787 -28.438 -20.438 1 86.62 92 ASP A O 1
ATOM 698 N N . ALA A 1 93 ? -0.332 -27.219 -18.688 1 87.81 93 ALA A N 1
ATOM 699 C CA . ALA A 1 93 ? 0.612 -26.359 -19.391 1 87.81 93 ALA A CA 1
ATOM 700 C C . ALA A 1 93 ? 1.732 -25.891 -18.469 1 87.81 93 ALA A C 1
ATOM 702 O O . ALA A 1 93 ? 1.599 -25.953 -17.234 1 87.81 93 ALA A O 1
ATOM 703 N N . PRO A 1 94 ? 2.891 -25.453 -19.062 1 87.81 94 PRO A N 1
ATOM 704 C CA . PRO A 1 94 ? 3.959 -24.906 -18.219 1 87.81 94 PRO A CA 1
ATOM 705 C C . PRO A 1 94 ? 3.482 -23.75 -17.344 1 87.81 94 PRO A C 1
ATOM 707 O O . PRO A 1 94 ? 2.75 -22.875 -17.812 1 87.81 94 PRO A O 1
ATOM 710 N N . GLY A 1 95 ? 3.898 -23.859 -16.078 1 91.25 95 GLY A N 1
ATOM 711 C CA . GLY A 1 95 ? 3.555 -22.781 -15.164 1 91.25 95 GLY A CA 1
ATOM 712 C C . GLY A 1 95 ? 2.162 -22.922 -14.578 1 91.25 95 GLY A C 1
ATOM 713 O O . GLY A 1 95 ? 1.681 -22.031 -13.883 1 91.25 95 GLY A O 1
ATOM 714 N N . LYS A 1 96 ? 1.503 -23.953 -14.938 1 92.31 96 LYS A N 1
ATOM 715 C CA . LYS A 1 96 ? 0.188 -24.234 -14.367 1 92.31 96 LYS A CA 1
ATOM 716 C C . LYS A 1 96 ? 0.257 -25.391 -13.367 1 92.31 96 LYS A C 1
ATOM 718 O O . LYS A 1 96 ? 0.898 -26.406 -13.625 1 92.31 96 LYS A O 1
ATOM 723 N N . PHE A 1 97 ? -0.446 -25.156 -12.289 1 91.81 97 PHE A N 1
ATOM 724 C CA . PHE A 1 97 ? -0.462 -26.141 -11.211 1 91.81 97 PHE A CA 1
ATOM 725 C C . PHE A 1 97 ? -1.854 -26.266 -10.602 1 91.81 97 PHE A C 1
ATOM 727 O O . PHE A 1 97 ? -2.719 -25.422 -10.859 1 91.81 97 PHE A O 1
ATOM 734 N N . LYS A 1 98 ? -2.004 -27.344 -9.898 1 91.81 98 LYS A N 1
ATOM 735 C CA . LYS A 1 98 ? -3.238 -27.562 -9.148 1 91.81 98 LYS A CA 1
ATOM 736 C C . LYS A 1 98 ? -2.947 -27.875 -7.688 1 91.81 98 LYS A C 1
ATOM 738 O O . LYS A 1 98 ? -1.995 -28.594 -7.375 1 91.81 98 LYS A O 1
ATOM 743 N N . PHE A 1 99 ? -3.758 -27.234 -6.871 1 89.56 99 PHE A N 1
ATOM 744 C CA . PHE A 1 99 ? -3.738 -27.578 -5.453 1 89.56 99 PHE A CA 1
ATOM 745 C C . PHE A 1 99 ? -4.891 -28.516 -5.105 1 89.56 99 PHE A C 1
ATOM 747 O O . PHE A 1 99 ? -6.055 -28.109 -5.133 1 89.56 99 PHE A O 1
ATOM 754 N N . PRO A 1 100 ? -4.629 -29.906 -4.867 1 79.5 100 PRO A N 1
ATOM 755 C CA . PRO A 1 100 ? -5.688 -30.906 -4.699 1 79.5 100 PRO A CA 1
ATOM 756 C C . PRO A 1 100 ? -6.43 -30.766 -3.371 1 79.5 100 PRO A C 1
ATOM 758 O O . PRO A 1 100 ? -7.574 -31.203 -3.246 1 79.5 100 PRO A O 1
ATOM 761 N N . LYS A 1 101 ? -5.883 -30.547 -2.223 1 63.47 101 LYS A N 1
ATOM 762 C CA . LYS A 1 101 ? -6.484 -30.828 -0.924 1 63.47 101 LYS A CA 1
ATOM 763 C C . LYS A 1 101 ? -7.285 -29.641 -0.414 1 63.47 101 LYS A C 1
ATOM 765 O O . LYS A 1 101 ? -8.391 -29.797 0.108 1 63.47 101 LYS A O 1
ATOM 770 N N . GLU A 1 102 ? -7.141 -28.156 -0.387 1 59.62 102 GLU A N 1
ATOM 771 C CA . GLU A 1 102 ? -7.855 -27.281 0.535 1 59.62 102 GLU A CA 1
ATOM 772 C C . GLU A 1 102 ? -9.023 -26.578 -0.16 1 59.62 102 GLU A C 1
ATOM 774 O O . GLU A 1 102 ? -8.977 -26.344 -1.37 1 59.62 102 GLU A O 1
ATOM 779 N N . PRO A 1 103 ? -10.273 -26.297 1.118 1 52.34 103 PRO A N 1
ATOM 780 C CA . PRO A 1 103 ? -11.672 -26.625 0.837 1 52.34 103 PRO A CA 1
ATOM 781 C C . PRO A 1 103 ? -11.945 -26.828 -0.65 1 52.34 103 PRO A C 1
ATOM 783 O O . PRO A 1 103 ? -13.031 -27.281 -1.027 1 52.34 103 PRO A O 1
ATOM 786 N N . GLY A 1 104 ? -11.125 -27 -1.753 1 60.19 104 GLY A N 1
ATOM 787 C CA . GLY A 1 104 ? -11.414 -27.281 -3.15 1 60.19 104 GLY A CA 1
ATOM 788 C C . GLY A 1 104 ? -10.195 -27.156 -4.047 1 60.19 104 GLY A C 1
ATOM 789 O O . GLY A 1 104 ? -9.102 -26.828 -3.58 1 60.19 104 GLY A O 1
ATOM 790 N N . ASN A 1 105 ? -10.398 -27.594 -5.301 1 79.75 105 ASN A N 1
ATOM 791 C CA . ASN A 1 105 ? -9.383 -27.531 -6.348 1 79.75 105 ASN A CA 1
ATOM 792 C C . ASN A 1 105 ? -9.094 -26.094 -6.77 1 79.75 105 ASN A C 1
ATOM 794 O O . ASN A 1 105 ? -10.023 -25.328 -7.039 1 79.75 105 ASN A O 1
ATOM 798 N N . LYS A 1 106 ? -7.883 -25.75 -6.438 1 92 106 LYS A N 1
ATOM 799 C CA . LYS A 1 106 ? -7.445 -24.453 -6.941 1 92 106 LYS A CA 1
ATOM 800 C C . LYS A 1 106 ? -6.5 -24.609 -8.125 1 92 106 LYS A C 1
ATOM 802 O O . LYS A 1 106 ? -5.648 -25.5 -8.133 1 92 106 LYS A O 1
ATOM 807 N N . ASP A 1 107 ? -6.754 -23.797 -9.117 1 92.94 107 ASP A N 1
ATOM 808 C CA . ASP A 1 107 ? -5.828 -23.672 -10.242 1 92.94 107 ASP A CA 1
ATOM 809 C C . ASP A 1 107 ? -4.84 -22.531 -10.031 1 92.94 107 ASP A C 1
ATOM 811 O O . ASP A 1 107 ? -5.246 -21.391 -9.805 1 92.94 107 ASP A O 1
ATOM 815 N N . VAL A 1 108 ? -3.6 -22.906 -10.094 1 94.75 108 VAL A N 1
ATOM 816 C CA . VAL A 1 108 ? -2.555 -21.906 -9.898 1 94.75 108 VAL A CA 1
ATOM 817 C C . VAL A 1 108 ? -1.781 -21.703 -11.195 1 94.75 108 VAL A C 1
ATOM 819 O O . VAL A 1 108 ? -1.312 -22.672 -11.805 1 94.75 108 VAL A O 1
ATOM 822 N N . THR A 1 109 ? -1.653 -20.5 -11.641 1 94.88 109 THR A N 1
ATOM 823 C CA . THR A 1 109 ? -0.939 -20.188 -12.867 1 94.88 109 THR A CA 1
ATOM 824 C C . THR A 1 109 ? 0.112 -19.109 -12.617 1 94.88 109 THR A C 1
ATOM 826 O O . THR A 1 109 ? -0.206 -18.016 -12.125 1 94.88 109 THR A O 1
ATOM 829 N N . VAL A 1 110 ? 1.351 -19.406 -12.898 1 96.62 110 VAL A N 1
ATOM 830 C CA . VAL A 1 110 ? 2.354 -18.359 -12.992 1 96.62 110 VAL A CA 1
ATOM 831 C C . VAL A 1 110 ? 2.148 -17.562 -14.281 1 96.62 110 VAL A C 1
ATOM 833 O O . VAL A 1 110 ? 2.465 -18.047 -15.375 1 96.62 110 VAL A O 1
ATOM 836 N N . VAL A 1 111 ? 1.716 -16.375 -14.141 1 95.94 111 VAL A N 1
ATOM 837 C CA . VAL A 1 111 ? 1.283 -15.531 -15.25 1 95.94 111 VAL A CA 1
ATOM 838 C C . VAL A 1 111 ? 2.498 -14.883 -15.914 1 95.94 111 VAL A C 1
ATOM 840 O O . VAL A 1 111 ? 2.568 -14.789 -17.141 1 95.94 111 VAL A O 1
ATOM 843 N N . ALA A 1 112 ? 3.398 -14.375 -15.094 1 95.75 112 ALA A N 1
ATOM 844 C CA . ALA A 1 112 ? 4.613 -13.711 -15.555 1 95.75 112 ALA A CA 1
ATOM 845 C C . ALA A 1 112 ? 5.703 -13.758 -14.492 1 95.75 112 ALA A C 1
ATOM 847 O O . ALA A 1 112 ? 5.41 -13.75 -13.289 1 95.75 112 ALA A O 1
ATOM 848 N N . THR A 1 113 ? 6.934 -13.859 -14.945 1 97.06 113 THR A N 1
ATOM 849 C CA . THR A 1 113 ? 8.086 -13.812 -14.047 1 97.06 113 THR A CA 1
ATOM 850 C C . THR A 1 113 ? 9.375 -13.602 -14.828 1 97.06 113 THR A C 1
ATOM 852 O O . THR A 1 113 ? 9.477 -14.023 -15.984 1 97.06 113 THR A O 1
ATOM 855 N N . ASP A 1 114 ? 10.32 -12.938 -14.195 1 95.25 114 ASP A N 1
ATOM 856 C CA . ASP A 1 114 ? 11.688 -12.961 -14.711 1 95.25 114 ASP A CA 1
ATOM 857 C C . ASP A 1 114 ? 12.586 -13.844 -13.852 1 95.25 114 ASP A C 1
ATOM 859 O O . ASP A 1 114 ? 13.812 -13.828 -13.992 1 95.25 114 ASP A O 1
ATOM 863 N N . TYR A 1 115 ? 11.945 -14.594 -12.914 1 96.06 115 TYR A N 1
ATOM 864 C CA . TYR A 1 115 ? 12.57 -15.547 -12.008 1 96.06 115 TYR A CA 1
ATOM 865 C C . TYR A 1 115 ? 13.469 -14.836 -11 1 96.06 115 TYR A C 1
ATOM 867 O O . TYR A 1 115 ? 13.688 -15.344 -9.898 1 96.06 115 TYR A O 1
ATOM 875 N N . ARG A 1 116 ? 13.922 -13.641 -11.266 1 96.25 116 ARG A N 1
ATOM 876 C CA . ARG A 1 116 ? 14.969 -12.992 -10.484 1 96.25 116 ARG A CA 1
ATOM 877 C C . ARG A 1 116 ? 14.383 -11.93 -9.562 1 96.25 116 ARG A C 1
ATOM 879 O O . ARG A 1 116 ? 14.828 -11.773 -8.422 1 96.25 116 ARG A O 1
ATOM 886 N N . THR A 1 117 ? 13.367 -11.234 -10.125 1 96.81 117 THR A N 1
ATOM 887 C CA . THR A 1 117 ? 12.945 -10.078 -9.336 1 96.81 117 THR A CA 1
ATOM 888 C C . THR A 1 117 ? 11.461 -10.164 -9 1 96.81 117 THR A C 1
ATOM 890 O O . THR A 1 117 ? 11.031 -9.734 -7.934 1 96.81 117 THR A O 1
ATOM 893 N N . TYR A 1 118 ? 10.664 -10.703 -9.922 1 97.88 118 TYR A N 1
ATOM 894 C CA . TYR A 1 118 ? 9.234 -10.664 -9.641 1 97.88 118 TYR A CA 1
ATOM 895 C C . TYR A 1 118 ? 8.539 -11.906 -10.195 1 97.88 118 TYR A C 1
ATOM 897 O O . TYR A 1 118 ? 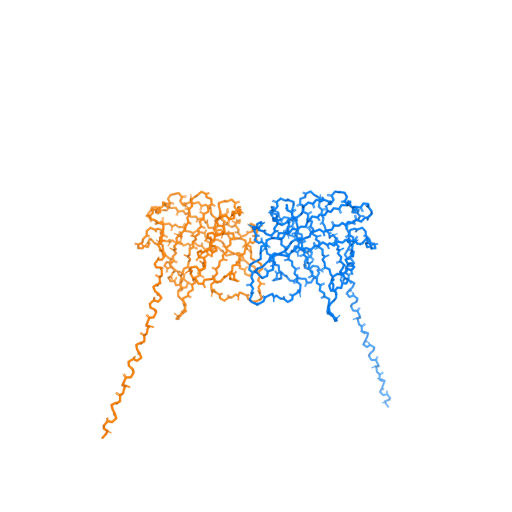9.078 -12.586 -11.07 1 97.88 118 TYR A O 1
ATOM 905 N N . ALA A 1 119 ? 7.348 -12.188 -9.727 1 97.81 119 ALA A N 1
ATOM 906 C CA . ALA A 1 119 ? 6.398 -13.148 -10.289 1 97.81 119 ALA A CA 1
ATOM 907 C C . ALA A 1 119 ? 4.961 -12.68 -10.086 1 97.81 119 ALA A C 1
ATOM 909 O O . ALA A 1 119 ? 4.625 -12.125 -9.031 1 97.81 119 ALA A O 1
ATOM 910 N N . ILE A 1 120 ? 4.145 -12.836 -11.078 1 98.12 120 ILE A N 1
ATOM 911 C CA . ILE A 1 120 ? 2.699 -12.664 -10.992 1 98.12 120 ILE A CA 1
ATOM 912 C C . ILE A 1 120 ? 2.008 -14.023 -11.078 1 98.12 120 ILE A C 1
ATOM 914 O O . ILE A 1 120 ? 2.213 -14.773 -12.031 1 98.12 120 ILE A O 1
ATOM 918 N N . VAL A 1 121 ? 1.263 -14.344 -10.062 1 97.5 121 VAL A N 1
ATOM 919 C CA . VAL A 1 121 ? 0.638 -15.656 -9.938 1 97.5 121 VAL A CA 1
ATOM 920 C C . VAL A 1 121 ? -0.867 -15.492 -9.742 1 97.5 121 VAL A C 1
ATOM 922 O O . VAL A 1 121 ? -1.309 -14.664 -8.938 1 97.5 121 VAL A O 1
ATOM 925 N N . ASN A 1 122 ? -1.627 -16.281 -10.453 1 96.94 122 ASN A N 1
ATOM 926 C CA . ASN A 1 122 ? -3.076 -16.281 -10.281 1 96.94 122 ASN A CA 1
ATOM 927 C C . ASN A 1 122 ? -3.562 -17.562 -9.617 1 96.94 122 ASN A C 1
ATOM 929 O O . ASN A 1 122 ? -3.178 -18.656 -10.031 1 96.94 122 ASN A O 1
ATOM 933 N N . VAL A 1 123 ? -4.293 -17.406 -8.617 1 95.5 123 VAL A N 1
ATOM 934 C CA . VAL A 1 123 ? -5 -18.516 -7.988 1 95.5 123 VAL A CA 1
ATOM 935 C C . VAL A 1 123 ? -6.492 -18.422 -8.297 1 95.5 123 VAL A C 1
ATOM 937 O O . VAL A 1 123 ? -7.145 -17.438 -7.949 1 95.5 123 VAL A O 1
ATOM 940 N N . ALA A 1 124 ? -7.023 -19.453 -8.906 1 94.19 124 ALA A N 1
ATOM 941 C CA . ALA A 1 124 ? -8.43 -19.484 -9.289 1 94.19 124 ALA A CA 1
ATOM 942 C C . ALA A 1 124 ? -9.148 -20.672 -8.664 1 94.19 124 ALA A C 1
ATOM 944 O O . ALA A 1 124 ? -8.578 -21.766 -8.57 1 94.19 124 ALA A O 1
ATOM 945 N N . PHE A 1 125 ? -10.398 -20.391 -8.234 1 92.5 125 PHE A N 1
ATOM 946 C CA . PHE A 1 125 ? -11.188 -21.484 -7.668 1 92.5 125 PHE A CA 1
ATOM 947 C C . PHE A 1 125 ? -12.68 -21.188 -7.766 1 92.5 125 PHE A C 1
ATOM 949 O O . PHE A 1 125 ? -13.07 -20.062 -8.125 1 92.5 125 PHE A O 1
ATOM 956 N N . GLN A 1 126 ? -13.406 -22.297 -7.625 1 90.06 126 GLN A N 1
ATOM 957 C CA . GLN A 1 126 ? -14.859 -22.188 -7.691 1 90.06 126 GLN A CA 1
ATOM 958 C C . GLN A 1 126 ? -15.492 -22.391 -6.316 1 90.06 126 GLN A C 1
ATOM 960 O O . GLN A 1 126 ? -15.086 -23.297 -5.574 1 90.06 126 GLN A O 1
ATOM 965 N N . LYS A 1 127 ? -16.375 -21.406 -5.926 1 87 127 LYS A N 1
ATOM 966 C CA . LYS A 1 127 ? -17.234 -21.594 -4.77 1 87 127 LYS A CA 1
ATOM 967 C C . LYS A 1 127 ? -18.719 -21.531 -5.172 1 87 127 LYS A C 1
ATOM 969 O O . LYS A 1 127 ? -19.234 -20.453 -5.465 1 87 127 LYS A O 1
ATOM 974 N N . GLY A 1 128 ? -19.328 -22.625 -5.07 1 85.38 128 GLY A N 1
ATOM 975 C CA . GLY A 1 128 ? -20.641 -22.672 -5.676 1 85.38 128 GLY A CA 1
ATOM 976 C C . GLY A 1 128 ? -20.625 -22.391 -7.164 1 85.38 128 GLY A C 1
ATOM 977 O O . GLY A 1 128 ? -19.891 -23.031 -7.922 1 85.38 128 GLY A O 1
ATOM 978 N N . ARG A 1 129 ? -21.5 -21.453 -7.625 1 88.81 129 ARG A N 1
ATOM 979 C CA . ARG A 1 129 ? -21.609 -21.109 -9.039 1 88.81 129 ARG A CA 1
ATOM 980 C C . ARG A 1 129 ? -20.734 -19.891 -9.359 1 88.81 129 ARG A C 1
ATOM 982 O O . ARG A 1 129 ? -20.75 -19.406 -10.492 1 88.81 129 ARG A O 1
ATOM 989 N N . THR A 1 130 ? -19.984 -19.484 -8.336 1 90.94 130 THR A N 1
ATOM 990 C CA . THR A 1 130 ? -19.219 -18.266 -8.547 1 90.94 130 THR A CA 1
ATOM 991 C C . THR A 1 130 ? -17.734 -18.578 -8.664 1 90.94 130 THR A C 1
ATOM 993 O O . THR A 1 130 ? -17.172 -19.312 -7.848 1 90.94 130 THR A O 1
ATOM 996 N N . ALA A 1 131 ? -17.125 -18.047 -9.773 1 91.81 131 ALA A N 1
ATOM 997 C CA . ALA A 1 131 ? -15.688 -18.156 -9.969 1 91.81 131 ALA A CA 1
ATOM 998 C C . ALA A 1 131 ? -14.938 -17.062 -9.203 1 91.81 131 ALA A C 1
ATOM 1000 O O . ALA A 1 131 ? -15.375 -15.914 -9.18 1 91.81 131 ALA A O 1
ATOM 1001 N N . HIS A 1 132 ? -13.852 -17.5 -8.516 1 93.62 132 HIS A N 1
ATOM 1002 C CA . HIS A 1 132 ? -13.031 -16.547 -7.758 1 93.62 132 HIS A CA 1
ATOM 1003 C C . HIS A 1 132 ? -11.586 -16.562 -8.234 1 93.62 132 HIS A C 1
ATOM 1005 O O . HIS A 1 132 ? -11.094 -17.594 -8.703 1 93.62 132 HIS A O 1
ATOM 1011 N N . SER A 1 133 ? -10.969 -15.383 -8.141 1 95.06 133 SER A N 1
ATOM 1012 C CA . SER A 1 133 ? -9.562 -15.234 -8.516 1 95.06 133 SER A CA 1
ATOM 1013 C C . SER A 1 133 ? -8.828 -14.312 -7.547 1 95.06 133 SER A C 1
ATOM 1015 O O . SER A 1 133 ? -9.375 -13.305 -7.102 1 95.06 133 SER A O 1
ATOM 1017 N N . VAL A 1 134 ? -7.66 -14.719 -7.203 1 96.44 134 VAL A N 1
ATOM 1018 C CA . VAL A 1 134 ? -6.707 -13.891 -6.473 1 96.44 134 VAL A CA 1
ATOM 1019 C C . VAL A 1 134 ? -5.402 -13.789 -7.258 1 96.44 134 VAL A C 1
ATOM 1021 O O . VAL A 1 134 ? -4.695 -14.781 -7.434 1 96.44 134 VAL A O 1
ATOM 1024 N N . LEU A 1 135 ? -5.188 -12.625 -7.777 1 97.81 135 LEU A N 1
ATOM 1025 C CA . LEU A 1 135 ? -3.92 -12.336 -8.438 1 97.81 135 LEU A CA 1
ATOM 1026 C C . LEU A 1 135 ? -2.906 -11.773 -7.449 1 97.81 135 LEU A C 1
ATOM 1028 O O . LEU A 1 135 ? -3.207 -10.82 -6.723 1 97.81 135 LEU A O 1
ATOM 1032 N N . LYS A 1 136 ? -1.739 -12.391 -7.441 1 98.38 136 LYS A N 1
ATOM 1033 C CA . LYS A 1 136 ? -0.724 -12 -6.469 1 98.38 136 LYS A CA 1
ATOM 1034 C C . LYS A 1 136 ? 0.543 -11.508 -7.16 1 98.38 136 LYS A C 1
ATOM 1036 O O . LYS A 1 136 ? 0.969 -12.078 -8.164 1 98.38 136 LYS A O 1
ATOM 1041 N N . LEU A 1 137 ? 1.072 -10.43 -6.602 1 98.5 137 LEU A N 1
ATOM 1042 C CA . LEU A 1 137 ? 2.369 -9.93 -7.039 1 98.5 137 LEU A CA 1
ATOM 1043 C C . LEU A 1 137 ? 3.451 -10.25 -6.016 1 98.5 137 LEU A C 1
ATOM 1045 O O . LEU A 1 137 ? 3.342 -9.867 -4.848 1 98.5 137 LEU A O 1
ATOM 1049 N N . TYR A 1 138 ? 4.492 -10.922 -6.477 1 98.56 138 TYR A N 1
ATOM 1050 C CA . TYR A 1 138 ? 5.609 -11.328 -5.625 1 98.56 138 TYR A CA 1
ATOM 1051 C C . TYR A 1 138 ? 6.895 -10.625 -6.047 1 98.56 138 TYR A C 1
ATOM 1053 O O . TYR A 1 138 ? 7.07 -10.281 -7.219 1 98.56 138 TYR A O 1
ATOM 1061 N N . SER A 1 139 ? 7.727 -10.43 -5.07 1 98.12 139 SER A N 1
ATOM 1062 C CA . SER A 1 139 ? 9.062 -9.867 -5.262 1 98.12 139 SER A CA 1
ATOM 1063 C C . SER A 1 139 ? 10.102 -10.641 -4.469 1 98.12 139 SER A C 1
ATOM 1065 O O . SER A 1 139 ? 9.82 -11.148 -3.381 1 98.12 139 SER A O 1
ATOM 1067 N N . ARG A 1 140 ? 11.367 -10.758 -5.039 1 97.56 140 ARG A N 1
ATOM 1068 C CA . ARG A 1 140 ? 12.445 -11.422 -4.316 1 97.56 140 ARG A CA 1
ATOM 1069 C C . ARG A 1 140 ? 13.023 -10.516 -3.232 1 97.56 140 ARG A C 1
ATOM 1071 O O . ARG A 1 140 ? 13.5 -10.992 -2.201 1 97.56 140 ARG A O 1
ATOM 1078 N N . ASP A 1 141 ? 12.922 -9.195 -3.363 1 93.44 141 ASP A N 1
ATOM 1079 C CA . ASP A 1 141 ? 13.578 -8.273 -2.438 1 93.44 141 ASP A CA 1
ATOM 1080 C C . ASP A 1 141 ? 12.586 -7.242 -1.895 1 93.44 141 ASP A C 1
ATOM 1082 O O . ASP A 1 141 ? 12.992 -6.191 -1.395 1 93.44 141 ASP A O 1
ATOM 1086 N N . MET A 1 142 ? 11.414 -7.375 -2.061 1 89.94 142 MET A N 1
ATOM 1087 C CA . MET A 1 142 ? 10.32 -6.574 -1.515 1 89.94 142 MET A CA 1
ATOM 1088 C C . MET A 1 142 ? 10.273 -5.195 -2.168 1 89.94 142 MET A C 1
ATOM 1090 O O . MET A 1 142 ? 9.602 -4.293 -1.673 1 89.94 142 MET A O 1
ATOM 1094 N N . GLU A 1 143 ? 11.031 -5.055 -3.244 1 84.75 143 GLU A N 1
ATOM 1095 C CA . GLU A 1 143 ? 11.031 -3.756 -3.914 1 84.75 143 GLU A CA 1
ATOM 1096 C C . GLU A 1 143 ? 9.875 -3.646 -4.906 1 84.75 143 GLU A C 1
ATOM 1098 O O . GLU A 1 143 ? 9.523 -4.625 -5.566 1 84.75 143 GLU A O 1
ATOM 1103 N N . HIS A 1 144 ? 9.375 -2.445 -4.914 1 81.19 144 HIS A N 1
ATOM 1104 C CA . HIS A 1 144 ? 8.352 -2.141 -5.91 1 81.19 144 HIS A CA 1
ATOM 1105 C C . HIS A 1 144 ? 8.977 -1.576 -7.184 1 81.19 144 HIS A C 1
ATOM 1107 O O . HIS A 1 144 ? 9.844 -0.702 -7.121 1 81.19 144 HIS A O 1
ATOM 1113 N N . ASN A 1 145 ? 8.609 -2.182 -8.211 1 90 145 ASN A N 1
ATOM 1114 C CA . ASN A 1 145 ? 9.016 -1.749 -9.547 1 90 145 ASN A CA 1
ATOM 1115 C C . ASN A 1 145 ? 7.828 -1.243 -10.359 1 90 145 ASN A C 1
ATOM 1117 O O . ASN A 1 145 ? 6.84 -1.959 -10.531 1 90 145 ASN A O 1
ATOM 1121 N N . GLU A 1 146 ? 7.965 -0.049 -10.883 1 90.81 146 GLU A N 1
ATOM 1122 C CA . GLU A 1 146 ? 6.836 0.598 -11.539 1 90.81 146 GLU A CA 1
ATOM 1123 C C . GLU A 1 146 ? 6.383 -0.193 -12.766 1 90.81 146 GLU A C 1
ATOM 1125 O O . GLU A 1 146 ? 5.184 -0.319 -13.023 1 90.81 146 GLU A O 1
ATOM 1130 N N . LYS A 1 147 ? 7.352 -0.699 -13.484 1 93.62 147 LYS A N 1
ATOM 1131 C CA . LYS A 1 147 ? 7.016 -1.454 -14.688 1 93.62 147 LYS A CA 1
ATOM 1132 C C . LYS A 1 147 ? 6.305 -2.76 -14.344 1 93.62 147 LYS A C 1
ATOM 1134 O O . LYS A 1 147 ? 5.336 -3.139 -15 1 93.62 147 LYS A O 1
ATOM 1139 N N . VAL A 1 148 ? 6.793 -3.4 -13.352 1 95.5 148 VAL A N 1
ATOM 1140 C CA . VAL A 1 148 ? 6.211 -4.664 -12.914 1 95.5 148 VAL A CA 1
ATOM 1141 C C . VAL A 1 148 ? 4.809 -4.422 -12.359 1 95.5 148 VAL A C 1
ATOM 1143 O O . VAL A 1 148 ? 3.885 -5.188 -12.641 1 95.5 148 VAL A O 1
ATOM 1146 N N . MET A 1 149 ? 4.664 -3.377 -11.602 1 95.56 149 MET A N 1
ATOM 1147 C CA . MET A 1 149 ? 3.352 -3.029 -11.062 1 95.56 149 MET A CA 1
ATOM 1148 C C . MET A 1 149 ? 2.367 -2.727 -12.188 1 95.56 149 MET A C 1
ATOM 1150 O O . MET A 1 149 ? 1.215 -3.16 -12.141 1 95.56 149 MET A O 1
ATOM 1154 N N . ALA A 1 150 ? 2.818 -1.996 -13.195 1 93.88 150 ALA A N 1
ATOM 1155 C CA . ALA A 1 150 ? 1.964 -1.729 -14.352 1 93.88 150 ALA A CA 1
ATOM 1156 C C . ALA A 1 150 ? 1.527 -3.027 -15.023 1 93.88 150 ALA A C 1
ATOM 1158 O O . ALA A 1 150 ? 0.369 -3.17 -15.414 1 93.88 150 ALA A O 1
ATOM 1159 N N . HIS A 1 151 ? 2.443 -3.9 -15.148 1 96.19 151 HIS A N 1
ATOM 1160 C CA . HIS A 1 151 ? 2.123 -5.203 -15.719 1 96.19 151 HIS A CA 1
ATOM 1161 C C . HIS A 1 151 ? 1.105 -5.945 -14.859 1 96.19 151 HIS A C 1
ATOM 1163 O O . HIS A 1 151 ? 0.144 -6.516 -15.375 1 96.19 151 HIS A O 1
ATOM 1169 N N . PHE A 1 152 ? 1.285 -5.902 -13.586 1 97.38 152 PHE A N 1
ATOM 1170 C CA . PHE A 1 152 ? 0.368 -6.52 -12.633 1 97.38 152 PHE A CA 1
ATOM 1171 C C . PHE A 1 152 ? -1.037 -5.949 -12.789 1 97.38 152 PHE A C 1
ATOM 1173 O O . PHE A 1 152 ? -2.016 -6.699 -12.828 1 97.38 152 PHE A O 1
ATOM 1180 N N . LEU A 1 153 ? -1.075 -4.699 -12.859 1 95.88 153 LEU A N 1
ATOM 1181 C CA . LEU A 1 153 ? -2.367 -4.035 -12.992 1 95.88 153 LEU A CA 1
ATOM 1182 C C . LEU A 1 153 ? -3.021 -4.379 -14.328 1 95.88 153 LEU A C 1
ATOM 1184 O O . LEU A 1 153 ? -4.242 -4.52 -14.406 1 95.88 153 LEU A O 1
ATOM 1188 N N . LEU A 1 154 ? -2.281 -4.477 -15.367 1 95.62 154 LEU A N 1
ATOM 1189 C CA . LEU A 1 154 ? -2.801 -4.906 -16.672 1 95.62 154 LEU A CA 1
ATOM 1190 C C . LEU A 1 154 ? -3.373 -6.316 -16.578 1 95.62 154 LEU A C 1
ATOM 1192 O O . LEU A 1 154 ? -4.469 -6.578 -17.078 1 95.62 154 LEU A O 1
ATOM 1196 N N . GLU A 1 155 ? -2.613 -7.219 -15.93 1 96.31 155 GLU A N 1
ATOM 1197 C CA . GLU A 1 155 ? -3.09 -8.586 -15.75 1 96.31 155 GLU A CA 1
ATOM 1198 C C . GLU A 1 155 ? -4.391 -8.617 -14.953 1 96.31 155 GLU A C 1
ATOM 1200 O O . GLU A 1 155 ? -5.297 -9.398 -15.266 1 96.31 155 GLU A O 1
ATOM 1205 N N . ALA A 1 156 ? -4.426 -7.84 -13.938 1 96.19 156 ALA A N 1
ATOM 1206 C CA . ALA A 1 156 ? -5.652 -7.754 -13.148 1 96.19 156 ALA A CA 1
ATOM 1207 C C . ALA A 1 156 ? -6.836 -7.328 -14.016 1 96.19 156 ALA A C 1
ATOM 1209 O O . ALA A 1 156 ? -7.902 -7.945 -13.961 1 96.19 156 ALA A O 1
ATOM 1210 N N . SER A 1 157 ? -6.652 -6.316 -14.781 1 94.31 157 SER A N 1
ATOM 1211 C CA . SER A 1 157 ? -7.699 -5.812 -15.664 1 94.31 157 SER A CA 1
ATOM 1212 C C . SER A 1 157 ? -8.141 -6.875 -16.672 1 94.31 157 SER A C 1
ATOM 1214 O O . SER A 1 157 ? -9.336 -7.035 -16.922 1 94.31 157 SER A O 1
ATOM 1216 N N . GLU A 1 158 ? -7.242 -7.59 -17.188 1 93.75 158 GLU A N 1
ATOM 1217 C CA . GLU A 1 158 ? -7.527 -8.633 -18.172 1 93.75 158 GLU A CA 1
ATOM 1218 C C . GLU A 1 158 ? -8.383 -9.742 -17.562 1 93.75 158 GLU A C 1
ATOM 1220 O O . GLU A 1 158 ? -9.109 -10.43 -18.281 1 93.75 158 GLU A O 1
ATOM 1225 N N . ARG A 1 159 ? -8.328 -9.875 -16.297 1 93.12 159 ARG A N 1
ATOM 1226 C CA . ARG A 1 159 ? -9.078 -10.914 -15.594 1 93.12 159 ARG A CA 1
ATOM 1227 C C . ARG A 1 159 ? -10.359 -10.359 -14.984 1 93.12 159 ARG A C 1
ATOM 1229 O O . ARG A 1 159 ? -11.031 -11.039 -14.211 1 93.12 159 ARG A O 1
ATOM 1236 N N . GLY A 1 160 ? -10.594 -9.125 -15.25 1 93 160 GLY A N 1
ATOM 1237 C CA . GLY A 1 160 ? -11.82 -8.492 -14.781 1 93 160 GLY A CA 1
ATOM 1238 C C . GLY A 1 160 ? -11.727 -8.023 -13.344 1 93 160 GLY A C 1
ATOM 1239 O O . GLY A 1 160 ? -12.75 -7.758 -12.711 1 93 160 GLY A O 1
ATOM 1240 N N . LEU A 1 161 ? -10.555 -8.039 -12.812 1 94 161 LEU A N 1
ATOM 1241 C CA . LEU A 1 161 ? -10.352 -7.516 -11.469 1 94 161 LEU A CA 1
ATOM 1242 C C . LEU A 1 161 ? -10.156 -6.004 -11.492 1 94 161 LEU A C 1
ATOM 1244 O O . LEU A 1 161 ? -9.289 -5.496 -12.203 1 94 161 LEU A O 1
ATOM 1248 N N . SER A 1 162 ? -10.969 -5.297 -10.75 1 86.44 162 SER A N 1
ATOM 1249 C CA . SER A 1 162 ? -10.906 -3.838 -10.727 1 86.44 162 SER A CA 1
ATOM 1250 C C . SER A 1 162 ? -9.695 -3.346 -9.938 1 86.44 162 SER A C 1
ATOM 1252 O O . SER A 1 162 ? -9.172 -4.062 -9.078 1 86.44 162 SER A O 1
ATOM 1254 N N . THR A 1 163 ? -9.258 -2.154 -10.273 1 82.12 163 THR A N 1
ATOM 1255 C CA . THR A 1 163 ? -8.195 -1.514 -9.5 1 82.12 163 THR A CA 1
ATOM 1256 C C . THR A 1 163 ? -8.617 -1.346 -8.047 1 82.12 163 THR A C 1
ATOM 1258 O O . THR A 1 163 ? -7.766 -1.323 -7.148 1 82.12 163 THR A O 1
ATOM 1261 N N . ALA A 1 164 ? -9.914 -1.252 -7.844 1 81.31 164 ALA A N 1
ATOM 1262 C CA . ALA A 1 164 ? -10.445 -1.112 -6.492 1 81.31 164 ALA A CA 1
ATOM 1263 C C . ALA A 1 164 ? -10.164 -2.357 -5.656 1 81.31 164 ALA A C 1
ATOM 1265 O O . ALA A 1 164 ? -10.195 -2.309 -4.426 1 81.31 164 ALA A O 1
ATOM 1266 N N . SER A 1 165 ? -9.891 -3.381 -6.34 1 87.56 165 SER A N 1
ATOM 1267 C CA . SER A 1 165 ? -9.656 -4.648 -5.652 1 87.56 165 SER A CA 1
ATOM 1268 C C . SER A 1 165 ? -8.18 -4.828 -5.316 1 87.56 165 SER A C 1
ATOM 1270 O O . SER A 1 165 ? -7.805 -5.793 -4.648 1 87.56 165 SER A O 1
ATOM 1272 N N . VAL A 1 166 ? -7.371 -3.889 -5.75 1 93.19 166 VAL A N 1
ATOM 1273 C CA . VAL A 1 166 ? -5.93 -4.023 -5.566 1 93.19 166 VAL A CA 1
ATOM 1274 C C . VAL A 1 166 ? -5.539 -3.559 -4.168 1 93.19 166 VAL A C 1
ATOM 1276 O O . VAL A 1 166 ? -5.984 -2.502 -3.709 1 93.19 166 VAL A O 1
ATOM 1279 N N . GLN A 1 167 ? -4.773 -4.312 -3.506 1 93.94 167 GLN A N 1
ATOM 1280 C CA . GLN A 1 167 ? -4.219 -3.994 -2.193 1 93.94 167 GLN A CA 1
ATOM 1281 C C . GLN A 1 167 ? -2.693 -4.07 -2.207 1 93.94 167 GLN A C 1
ATOM 1283 O O . GLN A 1 167 ? -2.121 -5.09 -2.596 1 93.94 167 GLN A O 1
ATOM 1288 N N . LEU A 1 168 ? -2.125 -2.967 -1.817 1 95.62 168 LEU A N 1
ATOM 1289 C CA . LEU A 1 168 ? -0.712 -3.023 -1.462 1 95.62 168 LEU A CA 1
ATOM 1290 C C . LEU A 1 168 ? -0.53 -3.533 -0.036 1 95.62 168 LEU A C 1
ATOM 1292 O O . LEU A 1 168 ? -1.293 -3.166 0.86 1 95.62 168 LEU A O 1
ATOM 1296 N N . LEU A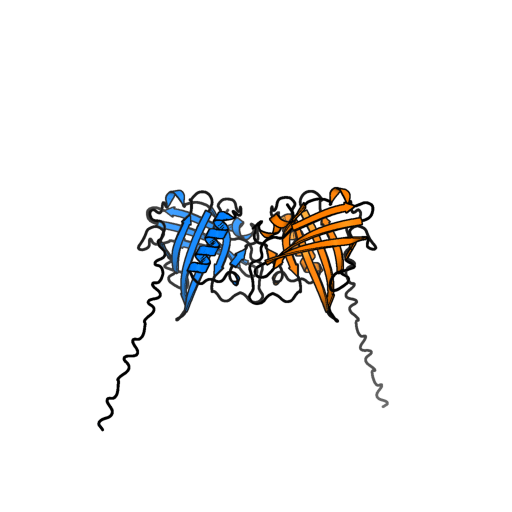 1 169 ? 0.436 -4.379 0.062 1 95.56 169 LEU A N 1
ATOM 1297 C CA . LEU A 1 169 ? 0.6 -5.023 1.359 1 95.56 169 LEU A CA 1
ATOM 1298 C C . LEU A 1 169 ? 1.689 -4.336 2.176 1 95.56 169 LEU A C 1
ATOM 1300 O O . LEU A 1 169 ? 2.705 -3.908 1.625 1 95.56 169 LEU A O 1
ATOM 1304 N N . LEU A 1 170 ? 1.454 -4.312 3.492 1 93.69 170 LEU A N 1
ATOM 1305 C CA . LEU A 1 170 ? 2.367 -3.643 4.414 1 93.69 170 LEU A CA 1
ATOM 1306 C C . LEU A 1 170 ? 3.674 -4.418 4.543 1 93.69 170 LEU A C 1
ATOM 1308 O O . LEU A 1 170 ? 3.66 -5.633 4.754 1 93.69 170 LEU A O 1
ATOM 1312 N N . LYS A 1 171 ? 4.797 -3.652 4.387 1 93.81 171 LYS A N 1
ATOM 1313 C CA . LYS A 1 171 ? 6.09 -4.273 4.648 1 93.81 171 LYS A CA 1
ATOM 1314 C C . LYS A 1 171 ? 6.285 -4.531 6.141 1 93.81 171 LYS A C 1
ATOM 1316 O O . LYS A 1 171 ? 6.875 -3.709 6.844 1 93.81 171 LYS A O 1
ATOM 1321 N N . ASP A 1 172 ? 5.812 -5.539 6.578 1 92.81 172 ASP A N 1
ATOM 1322 C CA . ASP A 1 172 ? 5.867 -6.086 7.93 1 92.81 172 ASP A CA 1
ATOM 1323 C C . ASP A 1 172 ? 6.168 -7.582 7.906 1 92.81 172 ASP A C 1
ATOM 1325 O O . ASP A 1 172 ? 5.367 -8.375 7.406 1 92.81 172 ASP A O 1
ATOM 1329 N N . LEU A 1 173 ? 7.277 -7.973 8.461 1 94.56 173 LEU A N 1
ATOM 1330 C CA . LEU A 1 173 ? 7.812 -9.312 8.273 1 94.56 173 LEU A CA 1
ATOM 1331 C C . LEU A 1 173 ? 7.309 -10.258 9.359 1 94.56 173 LEU A C 1
ATOM 1333 O O . LEU A 1 173 ? 7.777 -11.391 9.469 1 94.56 173 LEU A O 1
ATOM 1337 N N . THR A 1 174 ? 6.395 -9.867 10.125 1 94.19 174 THR A N 1
ATOM 1338 C CA . THR A 1 174 ? 5.902 -10.664 11.234 1 94.19 174 THR A CA 1
ATOM 1339 C C . THR A 1 174 ? 5.465 -12.047 10.758 1 94.19 174 THR A C 1
ATOM 1341 O O . THR A 1 174 ? 5.914 -13.062 11.281 1 94.19 174 THR A O 1
ATOM 1344 N N . CYS A 1 175 ? 4.613 -12.109 9.742 1 97.12 175 CYS A N 1
ATOM 1345 C CA . CYS A 1 175 ? 4.152 -13.398 9.227 1 97.12 175 CYS A CA 1
ATOM 1346 C C . CYS A 1 175 ? 5.254 -14.102 8.453 1 97.12 175 CYS A C 1
ATOM 1348 O O . CYS A 1 175 ? 5.395 -15.32 8.539 1 97.12 175 CYS A O 1
ATOM 1350 N N . VAL A 1 176 ? 6.039 -13.352 7.719 1 97.19 176 VAL A N 1
ATOM 1351 C CA . VAL A 1 176 ? 7.117 -13.898 6.902 1 97.19 176 VAL A CA 1
ATOM 1352 C C . VAL A 1 176 ? 8.094 -14.672 7.785 1 97.19 176 VAL A C 1
ATOM 1354 O O . VAL A 1 176 ? 8.641 -15.703 7.371 1 97.19 176 VAL A O 1
ATOM 1357 N N . ASN A 1 177 ? 8.25 -14.227 8.992 1 95.62 177 ASN A N 1
ATOM 1358 C CA . ASN A 1 177 ? 9.219 -14.828 9.906 1 95.62 177 ASN A CA 1
ATOM 1359 C C . ASN A 1 177 ? 8.812 -16.25 10.289 1 95.62 177 ASN A C 1
ATOM 1361 O O . ASN A 1 177 ? 9.625 -17 10.852 1 95.62 177 ASN A O 1
ATOM 1365 N N . LEU A 1 178 ? 7.652 -16.641 9.961 1 95.56 178 LEU A N 1
ATOM 1366 C CA . LEU A 1 178 ? 7.223 -18.016 10.195 1 95.56 178 LEU A CA 1
ATOM 1367 C C . LEU A 1 178 ? 7.875 -18.969 9.195 1 95.56 178 LEU A C 1
ATOM 1369 O O . LEU A 1 178 ? 7.855 -20.188 9.391 1 95.56 178 LEU A O 1
ATOM 1373 N N . LEU A 1 179 ? 8.359 -18.516 8.086 1 95.69 179 LEU A N 1
ATOM 1374 C CA . LEU A 1 179 ? 9.008 -19.344 7.082 1 95.69 179 LEU A CA 1
ATOM 1375 C C . LEU A 1 179 ? 10.492 -19.531 7.406 1 95.69 179 LEU A C 1
ATOM 1377 O O . LEU A 1 179 ? 11.164 -20.359 6.789 1 95.69 179 LEU A O 1
ATOM 1381 N N . ARG A 1 180 ? 11.07 -18.641 8.273 1 78.5 180 ARG A N 1
ATOM 1382 C CA . ARG A 1 180 ? 12.477 -18.766 8.656 1 78.5 180 ARG A CA 1
ATOM 1383 C C . ARG A 1 180 ? 12.641 -19.703 9.844 1 78.5 180 ARG A C 1
ATOM 1385 O O . ARG A 1 180 ? 11.719 -19.859 10.648 1 78.5 180 ARG A O 1
ATOM 1392 N N . MET B 1 1 ? -44.875 9.203 56.562 1 31.78 1 MET B N 1
ATOM 1393 C CA . MET B 1 1 ? -43.844 8.438 55.875 1 31.78 1 MET B CA 1
ATOM 1394 C C . MET B 1 1 ? -43.438 9.125 54.594 1 31.78 1 MET B C 1
ATOM 1396 O O . MET B 1 1 ? -44.094 8.977 53.562 1 31.78 1 MET B O 1
ATOM 1400 N N . ARG B 1 2 ? -42.875 10.367 54.719 1 38.31 2 ARG B N 1
ATOM 1401 C CA . ARG B 1 2 ? -42.406 11.312 53.688 1 38.31 2 ARG B CA 1
ATOM 1402 C C . ARG B 1 2 ? -41.312 10.703 52.812 1 38.31 2 ARG B C 1
ATOM 1404 O O . ARG B 1 2 ? -40.312 10.25 53.344 1 38.31 2 ARG B O 1
ATOM 1411 N N . GLY B 1 3 ? -41.656 9.992 51.812 1 33.28 3 GLY B N 1
ATOM 1412 C CA . GLY B 1 3 ? -40.781 9.391 50.812 1 33.28 3 GLY B CA 1
ATOM 1413 C C . GLY B 1 3 ? -39.781 10.359 50.25 1 33.28 3 GLY B C 1
ATOM 1414 O O . GLY B 1 3 ? -40.125 11.414 49.719 1 33.28 3 GLY B O 1
ATOM 1415 N N . LYS B 1 4 ? -38.562 10.422 50.875 1 41.34 4 LYS B N 1
ATOM 1416 C CA . LYS B 1 4 ? -37.406 11.219 50.438 1 41.34 4 LYS B CA 1
ATOM 1417 C C . LYS B 1 4 ? -37.062 10.906 49 1 41.34 4 LYS B C 1
ATOM 1419 O O . LYS B 1 4 ? -36.875 9.734 48.625 1 41.34 4 LYS B O 1
ATOM 1424 N N . ALA B 1 5 ? -37.5 11.672 48.031 1 42.88 5 ALA B N 1
ATOM 1425 C CA . ALA B 1 5 ? -37.125 11.672 46.625 1 42.88 5 ALA B CA 1
ATOM 1426 C C . ALA B 1 5 ? -35.594 11.719 46.469 1 42.88 5 ALA B C 1
ATOM 1428 O O . ALA B 1 5 ? -34.938 12.633 46.969 1 42.88 5 ALA B O 1
ATOM 1429 N N . LEU B 1 6 ? -34.938 10.578 46.406 1 39.34 6 LEU B N 1
ATOM 1430 C CA . LEU B 1 6 ? -33.562 10.398 46.031 1 39.34 6 LEU B CA 1
ATOM 1431 C C . LEU B 1 6 ? -33.25 11.07 44.688 1 39.34 6 LEU B C 1
ATOM 1433 O O . LEU B 1 6 ? -33.75 10.633 43.656 1 39.34 6 LEU B O 1
ATOM 1437 N N . ALA B 1 7 ? -33.219 12.352 44.656 1 41.31 7 ALA B N 1
ATOM 1438 C CA . ALA B 1 7 ? -32.719 13.008 43.438 1 41.31 7 ALA B CA 1
ATOM 1439 C C . ALA B 1 7 ? -31.359 12.438 43.031 1 41.31 7 ALA B C 1
ATOM 1441 O O . ALA B 1 7 ? -30.375 12.562 43.75 1 41.31 7 ALA B O 1
ATOM 1442 N N . GLY B 1 8 ? -31.359 11.281 42.344 1 39.53 8 GLY B N 1
ATOM 1443 C CA . GLY B 1 8 ? -30.156 10.758 41.719 1 39.53 8 GLY B CA 1
ATOM 1444 C C . GLY B 1 8 ? -29.422 11.781 40.875 1 39.53 8 GLY B C 1
ATOM 1445 O O . GLY B 1 8 ? -30 12.328 39.906 1 39.53 8 GLY B O 1
ATOM 1446 N N . LEU B 1 9 ? -28.469 12.555 41.469 1 40.47 9 LEU B N 1
ATOM 1447 C CA . LEU B 1 9 ? -27.516 13.359 40.719 1 40.47 9 LEU B CA 1
ATOM 1448 C C . LEU B 1 9 ? -26.844 12.531 39.625 1 40.47 9 LEU B C 1
ATOM 1450 O O . LEU B 1 9 ? -26.062 11.625 39.938 1 40.47 9 LEU B O 1
ATOM 1454 N N . LEU B 1 10 ? -27.531 12.25 38.531 1 41 10 LEU B N 1
ATOM 1455 C CA . LEU B 1 10 ? -26.844 11.734 37.344 1 41 10 LEU B CA 1
ATOM 1456 C C . LEU B 1 10 ? -25.703 12.656 36.938 1 41 10 LEU B C 1
ATOM 1458 O O . LEU B 1 10 ? -25.953 13.758 36.438 1 41 10 LEU B O 1
ATOM 1462 N N . GLY B 1 11 ? -24.594 12.734 37.719 1 38.31 11 GLY B N 1
ATOM 1463 C CA . GLY B 1 11 ? -23.406 13.422 37.25 1 38.31 11 GLY B CA 1
ATOM 1464 C C . GLY B 1 11 ? -23.031 13.078 35.812 1 38.31 11 GLY B C 1
ATOM 1465 O O . GLY B 1 11 ? -22.859 11.898 35.5 1 38.31 11 GLY B O 1
ATOM 1466 N N . LEU B 1 12 ? -23.422 13.898 34.844 1 39.62 12 LEU B N 1
ATOM 1467 C CA . LEU B 1 12 ? -22.938 13.844 33.469 1 39.62 12 LEU B CA 1
ATOM 1468 C C . LEU B 1 12 ? -21.406 13.766 33.438 1 39.62 12 LEU B C 1
ATOM 1470 O O . LEU B 1 12 ? -20.734 14.719 33.844 1 39.62 12 LEU B O 1
ATOM 1474 N N . LEU B 1 13 ? -20.766 12.633 33.625 1 40.16 13 LEU B N 1
ATOM 1475 C CA . LEU B 1 13 ? -19.359 12.43 33.344 1 40.16 13 LEU B CA 1
ATOM 1476 C C . LEU B 1 13 ? -19 13.008 31.984 1 40.16 13 LEU B C 1
ATOM 1478 O O . LEU B 1 13 ? -19.344 12.438 30.953 1 40.16 13 LEU B O 1
ATOM 1482 N N . VAL B 1 14 ? -18.891 14.297 31.891 1 37.62 14 VAL B N 1
ATOM 1483 C CA . VAL B 1 14 ? -18.297 14.898 30.703 1 37.62 14 VAL B CA 1
ATOM 1484 C C . VAL B 1 14 ? -16.922 14.281 30.453 1 37.62 14 VAL B C 1
ATOM 1486 O O . VAL B 1 14 ? -15.992 14.453 31.25 1 37.62 14 VAL B O 1
ATOM 1489 N N . VAL B 1 15 ? -16.812 13.117 29.906 1 37.16 15 VAL B N 1
ATOM 1490 C CA . VAL B 1 15 ? -15.547 12.625 29.391 1 37.16 15 VAL B CA 1
ATOM 1491 C C . VAL B 1 15 ? -14.859 13.727 28.594 1 37.16 15 VAL B C 1
ATOM 1493 O O . VAL B 1 15 ? -15.32 14.102 27.5 1 37.16 15 VAL B O 1
ATOM 1496 N N . LEU B 1 16 ? -14.273 14.711 29.234 1 34.34 16 LEU B N 1
ATOM 1497 C CA . LEU B 1 16 ? -13.328 15.578 28.531 1 34.34 16 LEU B CA 1
ATOM 1498 C C . LEU B 1 16 ? -12.398 14.766 27.641 1 34.34 16 LEU B C 1
ATOM 1500 O O . LEU B 1 16 ? -11.5 14.078 28.141 1 34.34 16 LEU B O 1
ATOM 1504 N N . VAL B 1 17 ? -12.93 14.156 26.594 1 35.31 17 VAL B N 1
ATOM 1505 C CA . VAL B 1 17 ? -11.961 13.766 25.578 1 35.31 17 VAL B CA 1
ATOM 1506 C C . VAL B 1 17 ? -10.93 14.875 25.406 1 35.31 17 VAL B C 1
ATOM 1508 O O . VAL B 1 17 ? -11.258 15.969 24.938 1 35.31 17 VAL B O 1
ATOM 1511 N N . ALA B 1 18 ? -10.047 15.234 26.438 1 34.84 18 ALA B N 1
ATOM 1512 C CA . ALA B 1 18 ? -8.867 16.062 26.188 1 34.84 18 ALA B CA 1
ATOM 1513 C C . ALA B 1 18 ? -8.352 15.875 24.766 1 34.84 18 ALA B C 1
ATOM 1515 O O . ALA B 1 18 ? -8.102 14.75 24.328 1 34.84 18 ALA B O 1
ATOM 1516 N N . SER B 1 19 ? -8.773 16.656 23.844 1 38.5 19 SER B N 1
ATOM 1517 C CA . SER B 1 19 ? -8.023 16.734 22.594 1 38.5 19 SER B CA 1
ATOM 1518 C C . SER B 1 19 ? -6.527 16.531 22.828 1 38.5 19 SER B C 1
ATOM 1520 O O . SER B 1 19 ? -5.93 17.234 23.656 1 38.5 19 SER B O 1
ATOM 1522 N N . ALA B 1 20 ? -6.012 15.359 23.141 1 39.66 20 ALA B N 1
ATOM 1523 C CA . ALA B 1 20 ? -4.559 15.227 23.188 1 39.66 20 ALA B CA 1
ATOM 1524 C C . ALA B 1 20 ? -3.875 16.359 22.422 1 39.66 20 ALA B C 1
ATOM 1526 O O . ALA B 1 20 ? -4.086 16.516 21.219 1 39.66 20 ALA B O 1
ATOM 1527 N N . GLU B 1 21 ? -3.787 17.5 22.953 1 42.5 21 GLU B N 1
ATOM 1528 C CA . GLU B 1 21 ? -2.902 18.516 22.391 1 42.5 21 GLU B CA 1
ATOM 1529 C C . GLU B 1 21 ? -1.728 17.875 21.656 1 42.5 21 GLU B C 1
ATOM 1531 O O . GLU B 1 21 ? -1.006 17.047 22.219 1 42.5 21 GLU B O 1
ATOM 1536 N N . GLU B 1 22 ? -1.896 17.484 20.406 1 52.12 22 GLU B N 1
ATOM 1537 C CA . GLU B 1 22 ? -0.819 16.969 19.562 1 52.12 22 GLU B CA 1
ATOM 1538 C C . GLU B 1 22 ? 0.51 17.641 19.891 1 52.12 22 GLU B C 1
ATOM 1540 O O . GLU B 1 22 ? 0.631 18.875 19.797 1 52.12 22 GLU B O 1
ATOM 1545 N N . MET B 1 23 ? 1.18 17.312 20.984 1 49.59 23 MET B N 1
ATOM 1546 C CA . MET B 1 23 ? 2.496 17.891 21.219 1 49.59 23 MET B CA 1
ATOM 1547 C C . MET B 1 23 ? 3.33 17.906 19.953 1 49.59 23 MET B C 1
ATOM 1549 O O . MET B 1 23 ? 3.496 16.859 19.297 1 49.59 23 MET B O 1
ATOM 1553 N N . GLY B 1 24 ? 3.182 19.016 19.156 1 58 24 GLY B N 1
ATOM 1554 C CA . GLY B 1 24 ? 4.156 19.188 18.078 1 58 24 GLY B CA 1
ATOM 1555 C C . GLY B 1 24 ? 5.574 18.859 18.516 1 58 24 GLY B C 1
ATOM 1556 O O . GLY B 1 24 ? 5.793 18.391 19.625 1 58 24 GLY B O 1
ATOM 1557 N N . LEU B 1 25 ? 6.469 18.906 17.438 1 76.81 25 LEU B N 1
ATOM 1558 C CA . LEU B 1 25 ? 7.902 18.719 17.641 1 76.81 25 LEU B CA 1
ATOM 1559 C C . LEU B 1 25 ? 8.453 19.766 18.609 1 76.81 25 LEU B C 1
ATOM 1561 O O . LEU B 1 25 ? 7.984 20.906 18.625 1 76.81 25 LEU B O 1
ATOM 1565 N N . ARG B 1 26 ? 9.094 19.547 19.766 1 74.06 26 ARG B N 1
ATOM 1566 C CA . ARG B 1 26 ? 9.688 20.5 20.703 1 74.06 26 ARG B CA 1
ATOM 1567 C C . ARG B 1 26 ? 10.562 21.516 19.969 1 74.06 26 ARG B C 1
ATOM 1569 O O . ARG B 1 26 ? 10.547 22.703 20.281 1 74.06 26 ARG B O 1
ATOM 1576 N N . ASP B 1 27 ? 11.25 21.125 19.062 1 86.38 27 ASP B N 1
ATOM 1577 C CA . ASP B 1 27 ? 12.117 22.016 18.297 1 86.38 27 ASP B CA 1
ATOM 1578 C C . ASP B 1 27 ? 12.047 21.703 16.812 1 86.38 27 ASP B C 1
ATOM 1580 O O . ASP B 1 27 ? 12.797 20.875 16.297 1 86.38 27 ASP B O 1
ATOM 1584 N N . PHE B 1 28 ? 11.172 22.594 16.125 1 92.75 28 PHE B N 1
ATOM 1585 C CA . PHE B 1 28 ? 11.023 22.375 14.68 1 92.75 28 PHE B CA 1
ATOM 1586 C C . PHE B 1 28 ? 12.047 23.203 13.906 1 92.75 28 PHE B C 1
ATOM 1588 O O . PHE B 1 28 ? 12.188 24.406 14.148 1 92.75 28 PHE B O 1
ATOM 1595 N N . ASN B 1 29 ? 12.758 22.578 13.047 1 93.19 29 ASN B N 1
ATOM 1596 C CA . ASN B 1 29 ? 13.75 23.234 12.195 1 93.19 29 ASN B CA 1
ATOM 1597 C C . ASN B 1 29 ? 13.289 23.281 10.742 1 93.19 29 ASN B C 1
ATOM 1599 O O . ASN B 1 29 ? 13.414 22.312 10.008 1 93.19 29 ASN B O 1
ATOM 1603 N N . ALA B 1 30 ? 12.852 24.453 10.344 1 92.62 30 ALA B N 1
ATOM 1604 C CA . ALA B 1 30 ? 12.25 24.609 9.023 1 92.62 30 ALA B CA 1
ATOM 1605 C C . ALA B 1 30 ? 13.289 24.406 7.922 1 92.62 30 ALA B C 1
ATOM 1607 O O . ALA B 1 30 ? 12.969 23.891 6.848 1 92.62 30 ALA B O 1
ATOM 1608 N N . THR B 1 31 ? 14.492 24.812 8.203 1 93.69 31 THR B N 1
ATOM 1609 C CA . THR B 1 31 ? 15.555 24.656 7.211 1 93.69 31 THR B CA 1
ATOM 1610 C C . THR B 1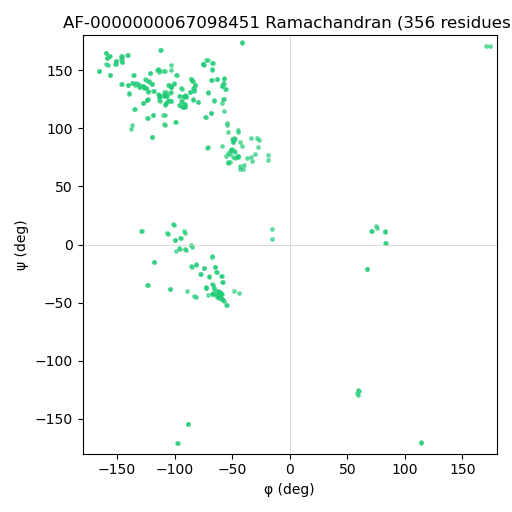 31 ? 15.812 23.188 6.918 1 93.69 31 THR B C 1
ATOM 1612 O O . THR B 1 31 ? 15.883 22.781 5.754 1 93.69 31 THR B O 1
ATOM 1615 N N . GLN B 1 32 ? 15.875 22.391 7.945 1 95.31 32 GLN B N 1
ATOM 1616 C CA . GLN B 1 32 ? 16.109 20.969 7.758 1 95.31 32 GLN B CA 1
ATOM 1617 C C . GLN B 1 32 ? 14.891 20.281 7.137 1 95.31 32 GLN B C 1
ATOM 1619 O O . GLN B 1 32 ? 15.031 19.297 6.418 1 95.31 32 GLN B O 1
ATOM 1624 N N . PHE B 1 33 ? 13.75 20.859 7.375 1 96.62 33 PHE B N 1
ATOM 1625 C CA . PHE B 1 33 ? 12.5 20.25 6.918 1 96.62 33 PHE B CA 1
ATOM 1626 C C . PHE B 1 33 ? 12.258 20.578 5.445 1 96.62 33 PHE B C 1
ATOM 1628 O O . PHE B 1 33 ? 11.477 19.891 4.785 1 96.62 33 PHE B O 1
ATOM 1635 N N . SER B 1 34 ? 12.906 21.547 4.965 1 97.06 34 SER B N 1
ATOM 1636 C CA . SER B 1 34 ? 12.695 21.984 3.594 1 97.06 34 SER B CA 1
ATOM 1637 C C . SER B 1 34 ? 13.156 20.938 2.592 1 97.06 34 SER B C 1
ATOM 1639 O O . SER B 1 34 ? 13.984 20.078 2.918 1 97.06 34 SER B O 1
ATOM 1641 N N . GLY B 1 35 ? 12.57 21.016 1.361 1 97.75 35 GLY B N 1
ATOM 1642 C CA . GLY B 1 35 ? 12.891 20.078 0.293 1 97.75 35 GLY B CA 1
ATOM 1643 C C . GLY B 1 35 ? 11.727 19.188 -0.08 1 97.75 35 GLY B C 1
ATOM 1644 O O . GLY B 1 35 ? 10.586 19.453 0.295 1 97.75 35 GLY B O 1
ATOM 1645 N N . LEU B 1 36 ? 12.016 18.172 -0.902 1 98.31 36 LEU B N 1
ATOM 1646 C CA . LEU B 1 36 ? 11.008 17.297 -1.478 1 98.31 36 LEU B CA 1
ATOM 1647 C C . LEU B 1 36 ? 10.695 16.141 -0.54 1 98.31 36 LEU B C 1
ATOM 1649 O O . LEU B 1 36 ? 11.609 15.531 0.022 1 98.31 36 LEU B O 1
ATOM 1653 N N . TRP B 1 37 ? 9.422 15.898 -0.301 1 98.44 37 TRP B N 1
ATOM 1654 C CA . TRP B 1 37 ? 8.914 14.758 0.454 1 98.44 37 TRP B CA 1
ATOM 1655 C C . TRP B 1 37 ? 7.93 13.953 -0.382 1 98.44 37 TRP B C 1
ATOM 1657 O O . TRP B 1 37 ? 7.008 14.508 -0.98 1 98.44 37 TRP B O 1
ATOM 1667 N N . TYR B 1 38 ? 8.125 12.664 -0.406 1 98.19 38 TYR B N 1
ATOM 1668 C CA . TYR B 1 38 ? 7.207 11.766 -1.095 1 98.19 38 TYR B CA 1
ATOM 1669 C C . TYR B 1 38 ? 6.18 11.188 -0.128 1 98.19 38 TYR B C 1
ATOM 1671 O O . TYR B 1 38 ? 6.539 10.656 0.925 1 98.19 38 TYR B O 1
ATOM 1679 N N . GLU B 1 39 ? 4.918 11.305 -0.456 1 98.5 39 GLU B N 1
ATOM 1680 C CA . GLU B 1 39 ? 3.859 10.719 0.36 1 98.5 39 GLU B CA 1
ATOM 1681 C C . GLU B 1 39 ? 3.719 9.227 0.096 1 98.5 39 GLU B C 1
ATOM 1683 O O . GLU B 1 39 ? 3.412 8.812 -1.024 1 98.5 39 GLU B O 1
ATOM 1688 N N . ILE B 1 40 ? 3.855 8.422 1.149 1 97.31 40 ILE B N 1
ATOM 1689 C CA . ILE B 1 40 ? 3.92 6.992 0.878 1 97.31 40 ILE B CA 1
ATOM 1690 C C . ILE B 1 40 ? 2.74 6.289 1.544 1 97.31 40 ILE B C 1
ATOM 1692 O O . ILE B 1 40 ? 2.441 5.133 1.229 1 97.31 40 ILE B O 1
ATOM 1696 N N . ALA B 1 41 ? 2.059 6.926 2.449 1 97.19 41 ALA B N 1
ATOM 1697 C CA . ALA B 1 41 ? 0.856 6.395 3.086 1 97.19 41 ALA B CA 1
ATOM 1698 C C . ALA B 1 41 ? 0.013 7.52 3.686 1 97.19 41 ALA B C 1
ATOM 1700 O O . ALA B 1 41 ? 0.511 8.625 3.914 1 97.19 41 ALA B O 1
ATOM 1701 N N . LEU B 1 42 ? -1.228 7.234 3.928 1 97.12 42 LEU B N 1
ATOM 1702 C CA . LEU B 1 42 ? -2.086 8.172 4.648 1 97.12 42 LEU B CA 1
ATOM 1703 C C . LEU B 1 42 ? -3.184 7.43 5.402 1 97.12 42 LEU B C 1
ATOM 1705 O O . LEU B 1 42 ? -3.475 6.27 5.102 1 97.12 42 LEU B O 1
ATOM 1709 N N . ALA B 1 43 ? -3.678 8.008 6.41 1 96.31 43 ALA B N 1
ATOM 1710 C CA . ALA B 1 43 ? -4.859 7.594 7.156 1 96.31 43 ALA B CA 1
ATOM 1711 C C . ALA B 1 43 ? -5.824 8.758 7.352 1 96.31 43 ALA B C 1
ATOM 1713 O O . ALA B 1 43 ? -5.406 9.875 7.66 1 96.31 43 ALA B O 1
ATOM 1714 N N . SER B 1 44 ? -7.09 8.531 7.152 1 95.44 44 SER B N 1
ATOM 1715 C CA . SER B 1 44 ? -8.023 9.648 7.285 1 95.44 44 SER B CA 1
ATOM 1716 C C . SER B 1 44 ? -9.398 9.164 7.727 1 95.44 44 SER B C 1
ATOM 1718 O O . SER B 1 44 ? -9.734 7.992 7.562 1 95.44 44 SER B O 1
ATOM 1720 N N . ASN B 1 45 ? -10.195 10.039 8.312 1 94.38 45 ASN B N 1
ATOM 1721 C CA . ASN B 1 45 ? -11.602 9.75 8.594 1 94.38 45 ASN B CA 1
ATOM 1722 C C . ASN B 1 45 ? -12.523 10.391 7.562 1 94.38 45 ASN B C 1
ATOM 1724 O O . ASN B 1 45 ? -13.719 10.57 7.82 1 94.38 45 ASN B O 1
ATOM 1728 N N . LEU B 1 46 ? -11.922 10.766 6.445 1 90.88 46 LEU B N 1
ATOM 1729 C CA . LEU B 1 46 ? -12.75 11.211 5.328 1 90.88 46 LEU B CA 1
ATOM 1730 C C . LEU B 1 46 ? -13.57 10.062 4.762 1 90.88 46 LEU B C 1
ATOM 1732 O O . LEU B 1 46 ? -13.172 8.898 4.871 1 90.88 46 LEU B O 1
ATOM 1736 N N . GLU B 1 47 ? -14.695 10.414 4.223 1 84.31 47 GLU B N 1
ATOM 1737 C CA . GLU B 1 47 ? -15.461 9.391 3.521 1 84.31 47 GLU B CA 1
ATOM 1738 C C . GLU B 1 47 ? -14.641 8.766 2.396 1 84.31 47 GLU B C 1
ATOM 1740 O O . GLU B 1 47 ? -14.07 9.477 1.566 1 84.31 47 GLU B O 1
ATOM 1745 N N . PRO B 1 48 ? -14.586 7.461 2.514 1 77.19 48 PRO B N 1
ATOM 1746 C CA . PRO B 1 48 ? -13.812 6.812 1.457 1 77.19 48 PRO B CA 1
ATOM 1747 C C . PRO B 1 48 ? -14.414 7.012 0.069 1 77.19 48 PRO B C 1
ATOM 1749 O O . PRO B 1 48 ? -15.633 7.109 -0.067 1 77.19 48 PRO B O 1
ATOM 1752 N N . GLN B 1 49 ? -13.539 7.184 -0.864 1 76.19 49 GLN B N 1
ATOM 1753 C CA . GLN B 1 49 ? -13.984 7.215 -2.252 1 76.19 49 GLN B CA 1
ATOM 1754 C C . GLN B 1 49 ? -14.688 5.922 -2.635 1 76.19 49 GLN B C 1
ATOM 1756 O O . GLN B 1 49 ? -14.266 4.832 -2.236 1 76.19 49 GLN B O 1
ATOM 1761 N N . THR B 1 50 ? -15.789 6.059 -3.326 1 74.44 50 THR B N 1
ATOM 1762 C CA . THR B 1 50 ? -16.516 4.898 -3.834 1 74.44 50 THR B CA 1
ATOM 1763 C C . THR B 1 50 ? -16.688 4.988 -5.348 1 74.44 50 THR B C 1
ATOM 1765 O O . THR B 1 50 ? -17.188 5.996 -5.863 1 74.44 50 THR B O 1
ATOM 1768 N N . PRO B 1 51 ? -16.219 3.898 -5.953 1 75.81 51 PRO B N 1
ATOM 1769 C CA . PRO B 1 51 ? -15.531 2.719 -5.414 1 75.81 51 PRO B CA 1
ATOM 1770 C C . PRO B 1 51 ? -14.109 3.021 -4.949 1 75.81 51 PRO B C 1
ATOM 1772 O O . PRO B 1 51 ? -13.516 4.012 -5.375 1 75.81 51 PRO B O 1
ATOM 1775 N N . PRO B 1 52 ? -13.602 2.111 -4.039 1 78.5 52 PRO B N 1
ATOM 1776 C CA . PRO B 1 52 ? -12.211 2.311 -3.643 1 78.5 52 PRO B CA 1
ATOM 1777 C C . PRO B 1 52 ? -11.25 2.311 -4.832 1 78.5 52 PRO B C 1
ATOM 1779 O O . PRO B 1 52 ? -11.508 1.64 -5.836 1 78.5 52 PRO B O 1
ATOM 1782 N N . GLN B 1 53 ? -10.297 3.164 -4.699 1 83.38 53 GLN B N 1
ATOM 1783 C CA . GLN B 1 53 ? -9.297 3.236 -5.758 1 83.38 53 GLN B CA 1
ATOM 1784 C C . GLN B 1 53 ? -7.883 3.188 -5.184 1 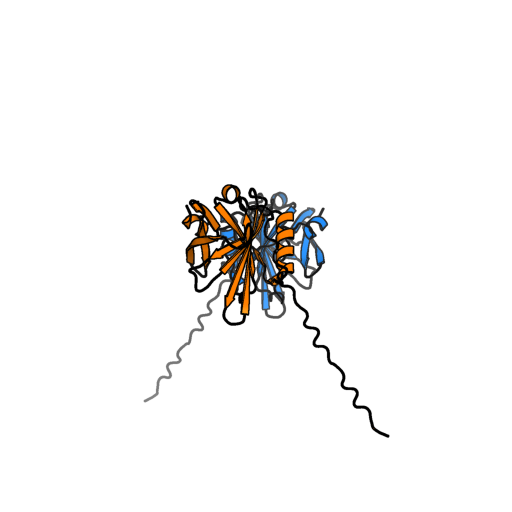83.38 53 GLN B C 1
ATOM 1786 O O . GLN B 1 53 ? -7.609 3.785 -4.141 1 83.38 53 GLN B O 1
ATOM 1791 N N . LEU B 1 54 ? -7.098 2.387 -5.922 1 89.5 54 LEU B N 1
ATOM 1792 C CA . LEU B 1 54 ? -5.672 2.467 -5.625 1 89.5 54 LEU B CA 1
ATOM 1793 C C . LEU B 1 54 ? -5.113 3.838 -5.988 1 89.5 54 LEU B C 1
ATOM 1795 O O . LEU B 1 54 ? -5.277 4.297 -7.121 1 89.5 54 LEU B O 1
ATOM 1799 N N . LYS B 1 55 ? -4.516 4.48 -5.02 1 92.62 55 LYS B N 1
ATOM 1800 C CA . LYS B 1 55 ? -4.008 5.832 -5.238 1 92.62 55 LYS B CA 1
ATOM 1801 C C . LYS B 1 55 ? -2.504 5.824 -5.488 1 92.62 55 LYS B C 1
ATOM 1803 O O . LYS B 1 55 ? -1.76 5.121 -4.801 1 92.62 55 LYS B O 1
ATOM 1808 N N . LYS B 1 56 ? -2.129 6.66 -6.465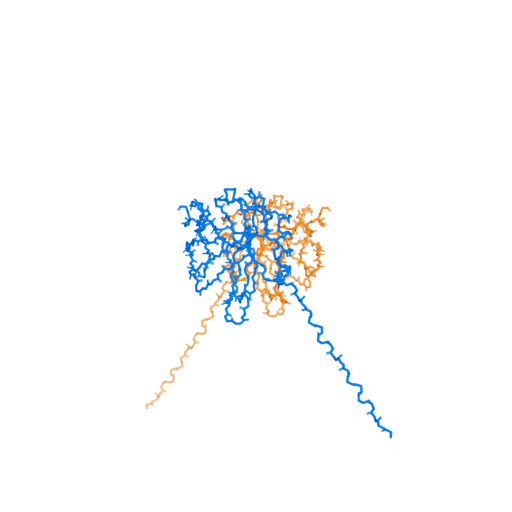 1 94.38 56 LYS B N 1
ATOM 1809 C CA . LYS B 1 56 ? -0.705 6.902 -6.684 1 94.38 56 LYS B CA 1
ATOM 1810 C C . LYS B 1 56 ? -0.132 7.82 -5.609 1 94.38 56 LYS B C 1
ATOM 1812 O O . LYS B 1 56 ? -0.856 8.633 -5.031 1 94.38 56 LYS B O 1
ATOM 1817 N N . MET B 1 57 ? 1.156 7.676 -5.438 1 96.19 57 MET B N 1
ATOM 1818 C CA . MET B 1 57 ? 1.81 8.508 -4.434 1 96.19 57 MET B CA 1
ATOM 1819 C C . MET B 1 57 ? 1.811 9.977 -4.855 1 96.19 57 MET B C 1
ATOM 1821 O O . MET B 1 57 ? 1.928 10.281 -6.043 1 96.19 57 MET B O 1
ATOM 1825 N N . GLY B 1 58 ? 1.607 10.883 -3.885 1 97.75 58 GLY B N 1
ATOM 1826 C CA . GLY B 1 58 ? 1.844 12.312 -4.039 1 97.75 58 GLY B CA 1
ATOM 1827 C C . GLY B 1 58 ? 3.191 12.758 -3.502 1 97.75 58 GLY B C 1
ATOM 1828 O O . GLY B 1 58 ? 4.062 11.922 -3.236 1 97.75 58 GLY B O 1
ATOM 1829 N N . ALA B 1 59 ? 3.307 14.062 -3.465 1 98.69 59 ALA B N 1
ATOM 1830 C CA . ALA B 1 59 ? 4.516 14.664 -2.918 1 98.69 59 ALA B CA 1
ATOM 1831 C C . ALA B 1 59 ? 4.27 16.109 -2.508 1 98.69 59 ALA B C 1
ATOM 1833 O O . ALA B 1 59 ? 3.238 16.703 -2.855 1 98.69 59 ALA B O 1
ATOM 1834 N N . VAL B 1 60 ? 5.199 16.625 -1.72 1 98.38 60 VAL B N 1
ATOM 1835 C CA . VAL B 1 60 ? 5.168 18.031 -1.36 1 98.38 60 VAL B CA 1
ATOM 1836 C C . VAL B 1 60 ? 6.582 18.609 -1.388 1 98.38 60 VAL B C 1
ATOM 1838 O O . VAL B 1 60 ? 7.531 17.969 -0.933 1 98.38 60 VAL B O 1
ATOM 1841 N N . LEU B 1 61 ? 6.711 19.703 -2.059 1 98.31 61 LEU B N 1
ATOM 1842 C CA . LEU B 1 61 ? 7.922 20.516 -1.994 1 98.31 61 LEU B CA 1
ATOM 1843 C C . LEU B 1 61 ? 7.77 21.641 -0.977 1 98.31 61 LEU B C 1
ATOM 1845 O O . LEU B 1 61 ? 6.871 22.469 -1.099 1 98.31 61 LEU B O 1
ATOM 1849 N N . VAL B 1 62 ? 8.625 21.625 0.005 1 97.38 62 VAL B N 1
ATOM 1850 C CA . VAL B 1 62 ? 8.609 22.641 1.056 1 97.38 62 VAL B CA 1
ATOM 1851 C C . VAL B 1 62 ? 9.742 23.641 0.824 1 97.38 62 VAL B C 1
ATOM 1853 O O . VAL B 1 62 ? 10.914 23.266 0.763 1 97.38 62 VAL B O 1
ATOM 1856 N N . GLU B 1 63 ? 9.375 24.875 0.735 1 96.94 63 GLU B N 1
ATOM 1857 C CA . GLU B 1 63 ? 10.359 25.938 0.522 1 96.94 63 GLU B CA 1
ATOM 1858 C C . GLU B 1 63 ? 10.227 27.031 1.579 1 96.94 63 GLU B C 1
ATOM 1860 O O . GLU B 1 63 ? 9.125 27.469 1.894 1 96.94 63 GLU B O 1
ATOM 1865 N N . ARG B 1 64 ? 11.375 27.406 2.074 1 92 64 ARG B N 1
ATOM 1866 C CA . ARG B 1 64 ? 11.406 28.5 3.037 1 92 64 ARG B CA 1
ATOM 1867 C C . ARG B 1 64 ? 11.602 29.844 2.336 1 92 64 ARG B C 1
ATOM 1869 O O . ARG B 1 64 ? 12.531 30.016 1.543 1 92 64 ARG B O 1
ATOM 1876 N N . GLU B 1 65 ? 10.648 30.688 2.541 1 86.94 65 GLU B N 1
ATOM 1877 C CA . GLU B 1 65 ? 10.727 32.062 2.062 1 86.94 65 GLU B CA 1
ATOM 1878 C C . GLU B 1 65 ? 10.648 33.062 3.221 1 86.94 65 GLU B C 1
ATOM 1880 O O . GLU B 1 65 ? 9.562 33.562 3.537 1 86.94 65 GLU B O 1
ATOM 1885 N N . GLY B 1 66 ? 11.812 33.5 3.795 1 81.31 66 GLY B N 1
ATOM 1886 C CA . GLY B 1 66 ? 11.789 34.312 5 1 81.31 66 GLY B CA 1
ATOM 1887 C C . GLY B 1 66 ? 11.117 33.625 6.172 1 81.31 66 GLY B C 1
ATOM 1888 O O . GLY B 1 66 ? 11.492 32.5 6.543 1 81.31 66 GLY B O 1
ATOM 1889 N N . PRO B 1 67 ? 10.141 34.25 6.738 1 78.75 67 PRO B N 1
ATOM 1890 C CA . PRO B 1 67 ? 9.469 33.656 7.898 1 78.75 67 PRO B CA 1
ATOM 1891 C C . PRO B 1 67 ? 8.359 32.688 7.504 1 78.75 67 PRO B C 1
ATOM 1893 O O . PRO B 1 67 ? 7.75 32.062 8.367 1 78.75 67 PRO B O 1
ATOM 1896 N N . TYR B 1 68 ? 8.195 32.562 6.156 1 82.94 68 TYR B N 1
ATOM 1897 C CA . TYR B 1 68 ? 7.082 31.75 5.688 1 82.94 68 TYR B CA 1
ATOM 1898 C C . TYR B 1 68 ? 7.582 30.453 5.059 1 82.94 68 TYR B C 1
ATOM 1900 O O . TYR B 1 68 ? 8.734 30.375 4.633 1 82.94 68 TYR B O 1
ATOM 1908 N N . LEU B 1 69 ? 6.734 29.453 5.207 1 92.81 69 LEU B N 1
ATOM 1909 C CA . LEU B 1 69 ? 6.918 28.234 4.426 1 92.81 69 LEU B CA 1
ATOM 1910 C C . LEU B 1 69 ? 5.914 28.172 3.281 1 92.81 69 LEU B C 1
ATOM 1912 O O . LEU B 1 69 ? 4.727 28.453 3.473 1 92.81 69 LEU B O 1
ATOM 1916 N N . THR B 1 70 ? 6.41 27.922 2.158 1 94.69 70 THR B N 1
ATOM 1917 C CA . THR B 1 70 ? 5.555 27.656 1.004 1 94.69 70 THR B CA 1
ATOM 1918 C C . THR B 1 70 ? 5.562 26.188 0.637 1 94.69 70 THR B C 1
ATOM 1920 O O . THR B 1 70 ? 6.629 25.578 0.514 1 94.69 70 THR B O 1
ATOM 1923 N N . LEU B 1 71 ? 4.371 25.609 0.522 1 96.12 71 LEU B N 1
ATOM 1924 C CA . LEU B 1 71 ? 4.211 24.203 0.169 1 96.12 71 LEU B CA 1
ATOM 1925 C C . LEU B 1 71 ? 3.576 24.062 -1.21 1 96.12 71 LEU B C 1
ATOM 1927 O O . LEU B 1 71 ? 2.502 24.609 -1.463 1 96.12 71 LEU B O 1
ATOM 1931 N N . THR B 1 72 ? 4.234 23.375 -2.078 1 96.88 72 THR B N 1
ATOM 1932 C CA . THR B 1 72 ? 3.643 22.922 -3.334 1 96.88 72 THR B CA 1
ATOM 1933 C C . THR B 1 72 ? 3.42 21.422 -3.32 1 96.88 72 THR B C 1
ATOM 1935 O O . THR B 1 72 ? 4.379 20.641 -3.303 1 96.88 72 THR B O 1
ATOM 1938 N N . SER B 1 73 ? 2.168 21 -3.297 1 97.25 73 SER B N 1
ATOM 1939 C CA . SER B 1 73 ? 1.843 19.594 -3.191 1 97.25 73 SER B CA 1
ATOM 1940 C C . SER B 1 73 ? 1.18 19.078 -4.469 1 97.25 73 SER B C 1
ATOM 1942 O O . SER B 1 73 ? 0.552 19.844 -5.195 1 97.25 73 SER B O 1
ATOM 1944 N N . VAL B 1 74 ? 1.418 17.844 -4.742 1 98.12 74 VAL B N 1
ATOM 1945 C CA . VAL B 1 74 ? 0.73 17.125 -5.809 1 98.12 74 VAL B CA 1
ATOM 1946 C C . VAL B 1 74 ? 0.071 15.859 -5.242 1 98.12 74 VAL B C 1
ATOM 1948 O O . VAL B 1 74 ? 0.618 15.219 -4.348 1 98.12 74 VAL B O 1
ATOM 1951 N N . SER B 1 75 ? -1.078 15.516 -5.68 1 96.75 75 SER B N 1
ATOM 1952 C CA . SER B 1 75 ? -1.817 14.344 -5.223 1 96.75 75 SER B CA 1
ATOM 1953 C C . SER B 1 75 ? -2.615 13.719 -6.363 1 96.75 75 SER B C 1
ATOM 1955 O O . SER B 1 75 ? -2.889 14.375 -7.371 1 96.75 75 SER B O 1
ATOM 1957 N N . ASP B 1 76 ? -2.877 12.438 -6.129 1 94.75 76 ASP B N 1
ATOM 1958 C CA . ASP B 1 76 ? -3.633 11.664 -7.109 1 94.75 76 ASP B CA 1
ATOM 1959 C C . ASP B 1 76 ? -5.129 11.727 -6.824 1 94.75 76 ASP B C 1
ATOM 1961 O O . ASP B 1 76 ? -5.578 11.367 -5.734 1 94.75 76 ASP B O 1
ATOM 1965 N N . HIS B 1 77 ? -5.875 12.25 -7.734 1 89.31 77 HIS B N 1
ATOM 1966 C CA . HIS B 1 77 ? -7.332 12.234 -7.723 1 89.31 77 HIS B CA 1
ATOM 1967 C C . HIS B 1 77 ? -7.887 11.352 -8.836 1 89.31 77 HIS B C 1
ATOM 1969 O O . HIS B 1 77 ? -7.125 10.82 -9.648 1 89.31 77 HIS B O 1
ATOM 1975 N N . ILE B 1 78 ? -9.156 11.086 -8.734 1 79.81 78 ILE B N 1
ATOM 1976 C CA . ILE B 1 78 ? -9.781 10.195 -9.711 1 79.81 78 ILE B CA 1
ATOM 1977 C C . ILE B 1 78 ? -9.508 10.711 -11.125 1 79.81 78 ILE B C 1
ATOM 1979 O O . ILE B 1 78 ? -10.039 11.75 -11.523 1 79.81 78 ILE B O 1
ATOM 1983 N N . ASN B 1 79 ? -8.586 10.109 -11.82 1 77.62 79 ASN B N 1
ATOM 1984 C CA . ASN B 1 79 ? -8.25 10.289 -13.234 1 77.62 79 ASN B CA 1
ATOM 1985 C C . ASN B 1 79 ? -7.469 11.578 -13.469 1 77.62 79 ASN B C 1
ATOM 1987 O O . ASN B 1 79 ? -7.426 12.086 -14.586 1 77.62 79 ASN B O 1
ATOM 1991 N N . ARG B 1 80 ? -6.934 12.195 -12.344 1 91.94 80 ARG B N 1
ATOM 1992 C CA . ARG B 1 80 ? -6.113 13.375 -12.594 1 91.94 80 ARG B CA 1
ATOM 1993 C C . ARG B 1 80 ? -5.156 13.641 -11.43 1 91.94 80 ARG B C 1
ATOM 1995 O O . ARG B 1 80 ? -5.449 13.273 -10.289 1 91.94 80 ARG B O 1
ATOM 2002 N N . CYS B 1 81 ? -4.039 14.328 -11.812 1 96.5 81 CYS B N 1
ATOM 2003 C CA . CYS B 1 81 ? -3.127 14.859 -10.805 1 96.5 81 CYS B CA 1
ATOM 2004 C C . CYS B 1 81 ? -3.469 16.297 -10.461 1 96.5 81 CYS B C 1
ATOM 2006 O O . CYS B 1 81 ? -3.766 17.109 -11.352 1 96.5 81 CYS B O 1
ATOM 2008 N N . VAL B 1 82 ? -3.506 16.609 -9.188 1 96.06 82 VAL B N 1
ATOM 2009 C CA . VAL B 1 82 ? -3.816 17.969 -8.734 1 96.06 82 VAL B CA 1
ATOM 2010 C C . VAL B 1 82 ? -2.586 18.578 -8.07 1 96.06 82 VAL B C 1
ATOM 2012 O O . VAL B 1 82 ? -1.942 17.953 -7.23 1 96.06 82 VAL B O 1
ATOM 2015 N N . LYS B 1 83 ? -2.275 19.766 -8.547 1 97 83 LYS B N 1
ATOM 2016 C CA . LYS B 1 83 ? -1.196 20.547 -7.945 1 97 83 LYS B CA 1
ATOM 2017 C C . LYS B 1 83 ? -1.747 21.734 -7.16 1 97 83 LYS B C 1
ATOM 2019 O O . LYS B 1 83 ? -2.613 22.453 -7.652 1 97 83 LYS B O 1
ATOM 2024 N N . GLU B 1 84 ? -1.282 21.922 -5.918 1 93.44 84 GLU B N 1
ATOM 2025 C CA . GLU B 1 84 ? -1.71 23.031 -5.066 1 93.44 84 GLU B CA 1
ATOM 2026 C C . GLU B 1 84 ? -0.517 23.703 -4.391 1 93.44 84 GLU B C 1
ATOM 2028 O O . GLU B 1 84 ? 0.417 23.016 -3.955 1 93.44 84 GLU B O 1
ATOM 2033 N N . THR B 1 85 ? -0.55 25 -4.371 1 94.12 85 THR B N 1
ATOM 2034 C CA . THR B 1 85 ? 0.461 25.766 -3.646 1 94.12 85 THR B CA 1
ATOM 2035 C C . THR B 1 85 ? -0.177 26.578 -2.523 1 94.12 85 THR B C 1
ATOM 2037 O O . THR B 1 85 ? -1.208 27.219 -2.725 1 94.12 85 THR B O 1
ATOM 2040 N N . THR B 1 86 ? 0.426 26.469 -1.401 1 92.19 86 THR B N 1
ATOM 2041 C CA . THR B 1 86 ? -0.084 27.188 -0.239 1 92.19 86 THR B CA 1
ATOM 2042 C C . THR B 1 86 ? 1.059 27.828 0.543 1 92.19 86 THR B C 1
ATOM 2044 O O . THR B 1 86 ? 2.119 27.219 0.713 1 92.19 86 THR B O 1
ATOM 2047 N N . GLN B 1 87 ? 0.801 29.031 0.979 1 91.19 87 GLN B N 1
ATOM 2048 C CA . GLN B 1 87 ? 1.697 29.641 1.951 1 91.19 87 GLN B CA 1
ATOM 2049 C C . GLN B 1 87 ? 1.214 29.406 3.377 1 91.19 87 GLN B C 1
ATOM 2051 O O . GLN B 1 87 ? 0.133 29.859 3.76 1 91.19 87 GLN B O 1
ATOM 2056 N N . ALA B 1 88 ? 2.076 28.734 4.059 1 91.44 88 ALA B N 1
ATOM 2057 C CA . ALA B 1 88 ? 1.71 28.391 5.43 1 91.44 88 ALA B CA 1
ATOM 2058 C C . ALA B 1 88 ? 2.035 29.516 6.391 1 91.44 88 ALA B C 1
ATOM 2060 O O . ALA B 1 88 ? 3.053 30.203 6.238 1 91.44 88 ALA B O 1
ATOM 2061 N N . VAL B 1 89 ? 1.11 29.688 7.332 1 88.38 89 VAL B N 1
ATOM 2062 C CA . VAL B 1 89 ? 1.333 30.641 8.422 1 88.38 89 VAL B CA 1
ATOM 2063 C C . VAL B 1 89 ? 1.707 29.875 9.695 1 88.38 89 VAL B C 1
ATOM 2065 O O . VAL B 1 89 ? 1.106 28.844 10.008 1 88.38 89 VAL B O 1
ATOM 2068 N N . LYS B 1 90 ? 2.709 30.422 10.336 1 88 90 LYS B N 1
ATOM 2069 C CA . LYS B 1 90 ? 3.137 29.766 11.57 1 88 90 LYS B CA 1
ATOM 2070 C C . LYS B 1 90 ? 1.987 29.672 12.57 1 88 90 LYS B C 1
ATOM 2072 O O . LYS B 1 90 ? 1.229 30.641 12.742 1 88 90 LYS B O 1
ATOM 2077 N N . GLY B 1 91 ? 1.911 28.531 13.219 1 87.38 91 GLY B N 1
ATOM 2078 C CA . GLY B 1 91 ? 0.919 28.328 14.258 1 87.38 91 GLY B CA 1
ATOM 2079 C C . GLY B 1 91 ? 1.404 28.766 15.633 1 87.38 91 GLY B C 1
ATOM 2080 O O . GLY B 1 91 ? 2.244 29.656 15.75 1 87.38 91 GLY B O 1
ATOM 2081 N N . ASP B 1 92 ? 0.793 28.125 16.656 1 86.44 92 ASP B N 1
ATOM 2082 C CA . ASP B 1 92 ? 1.017 28.578 18.031 1 86.44 92 ASP B CA 1
ATOM 2083 C C . ASP B 1 92 ? 2.127 27.781 18.703 1 86.44 92 ASP B C 1
ATOM 2085 O O . ASP B 1 92 ? 2.502 28.062 19.844 1 86.44 92 ASP B O 1
ATOM 2089 N N . ALA B 1 93 ? 2.627 26.828 18.031 1 87.88 93 ALA B N 1
ATOM 2090 C CA . ALA B 1 93 ? 3.715 26 18.531 1 87.88 93 ALA B CA 1
ATOM 2091 C C . ALA B 1 93 ? 4.641 25.562 17.406 1 87.88 93 ALA B C 1
ATOM 2093 O O . ALA B 1 93 ? 4.258 25.609 16.234 1 87.88 93 ALA B O 1
ATOM 2094 N N . PRO B 1 94 ? 5.891 25.141 17.75 1 87.94 94 PRO B N 1
ATOM 2095 C CA . PRO B 1 94 ? 6.785 24.625 16.719 1 87.94 94 PRO B CA 1
ATOM 2096 C C . PRO B 1 94 ? 6.172 23.453 15.945 1 87.94 94 PRO B C 1
ATOM 2098 O O . PRO B 1 94 ? 5.574 22.547 16.547 1 87.94 94 PRO B O 1
ATOM 2101 N N . GLY B 1 95 ? 6.32 23.562 14.633 1 91.25 95 GLY B N 1
ATOM 2102 C CA . GLY B 1 95 ? 5.828 22.484 13.789 1 91.25 95 GLY B CA 1
ATOM 2103 C C . GLY B 1 95 ? 4.344 22.594 13.5 1 91.25 95 GLY B C 1
ATOM 2104 O O . GLY B 1 95 ? 3.756 21.688 12.906 1 91.25 95 GLY B O 1
ATOM 2105 N N . LYS B 1 96 ? 3.742 23.594 13.984 1 92.38 96 LYS B N 1
ATOM 2106 C CA . LYS B 1 96 ? 2.332 23.844 13.695 1 92.38 96 LYS B CA 1
ATOM 2107 C C . LYS B 1 96 ? 2.168 24.984 12.695 1 92.38 96 LYS B C 1
ATOM 2109 O O . LYS B 1 96 ? 2.822 26.016 12.82 1 92.38 96 LYS B O 1
ATOM 2114 N N . PHE B 1 97 ? 1.276 24.734 11.781 1 91.81 97 PHE B N 1
ATOM 2115 C CA . PHE B 1 97 ? 1.02 25.719 10.727 1 91.81 97 PHE B CA 1
ATOM 2116 C C . PHE B 1 97 ? -0.469 25.797 10.406 1 91.81 97 PHE B C 1
ATOM 2118 O O . PHE B 1 97 ? -1.243 24.938 10.836 1 91.81 97 PHE B O 1
ATOM 2125 N N . LYS B 1 98 ? -0.789 26.859 9.75 1 91.81 98 LYS B N 1
ATOM 2126 C CA . LYS B 1 98 ? -2.152 27.047 9.266 1 91.81 98 LYS B CA 1
ATOM 2127 C C . LYS B 1 98 ? -2.168 27.359 7.773 1 91.81 98 LYS B C 1
ATOM 2129 O O . LYS B 1 98 ? -1.319 28.109 7.281 1 91.81 98 LYS B O 1
ATOM 2134 N N . PHE B 1 99 ? -3.096 26.703 7.129 1 89.38 99 PHE B N 1
ATOM 2135 C CA . PHE B 1 99 ? -3.371 27.031 5.738 1 89.38 99 PHE B CA 1
ATOM 2136 C C . PHE B 1 99 ? -4.59 27.938 5.629 1 89.38 99 PHE B C 1
ATOM 2138 O O . PHE B 1 99 ? -5.715 27.516 5.891 1 89.38 99 PHE B O 1
ATOM 2145 N N . PRO B 1 100 ? -4.422 29.312 5.332 1 79.06 100 PRO B N 1
ATOM 2146 C CA . PRO B 1 100 ? -5.516 30.281 5.383 1 79.06 100 PRO B CA 1
ATOM 2147 C C . PRO B 1 100 ? -6.5 30.125 4.227 1 79.06 100 PRO B C 1
ATOM 2149 O O . PRO B 1 100 ? -7.652 30.547 4.332 1 79.06 100 PRO B O 1
ATOM 2152 N N . LYS B 1 101 ? -6.129 29.781 2.922 1 63.75 101 LYS B N 1
ATOM 2153 C CA . LYS B 1 101 ? -6.977 30 1.756 1 63.75 101 LYS B CA 1
ATOM 2154 C C . LYS B 1 101 ? -7.719 28.734 1.363 1 63.75 101 LYS B C 1
ATOM 2156 O O . LYS B 1 101 ? -8.867 28.781 0.918 1 63.75 101 LYS B O 1
ATOM 2161 N N . GLU B 1 102 ? -7.727 27.422 1.771 1 59.72 102 GLU B N 1
ATOM 2162 C CA . GLU B 1 102 ? -8.555 26.453 1.047 1 59.72 102 GLU B CA 1
ATOM 2163 C C . GLU B 1 102 ? -9.82 26.125 1.827 1 59.72 102 GLU B C 1
ATOM 2165 O O . GLU B 1 102 ? -9.844 26.219 3.057 1 59.72 102 GLU B O 1
ATOM 2170 N N . PRO B 1 103 ? -11.031 25.594 0.63 1 52.19 103 PRO B N 1
ATOM 2171 C CA . PRO B 1 103 ? -12.375 25.797 1.185 1 52.19 103 PRO B CA 1
ATOM 2172 C C . PRO B 1 103 ? -12.359 26.031 2.691 1 52.19 103 PRO B C 1
ATOM 2174 O O . PRO B 1 103 ? -13.375 26.438 3.266 1 52.19 103 PRO B O 1
ATOM 2177 N N . GLY B 1 104 ? -11.297 26.172 3.574 1 60.12 104 GLY B N 1
ATOM 2178 C CA . GLY B 1 104 ? -11.328 26.469 4.996 1 60.12 104 GLY B CA 1
ATOM 2179 C C . GLY B 1 104 ? -9.953 26.406 5.645 1 60.12 104 GLY B C 1
ATOM 2180 O O . GLY B 1 104 ? -8.969 26.062 4.992 1 60.12 104 GLY B O 1
ATOM 2181 N N . ASN B 1 105 ? -9.922 26.859 6.902 1 79.81 105 ASN B N 1
ATOM 2182 C CA . ASN B 1 105 ? -8.727 26.844 7.738 1 79.81 105 ASN B CA 1
ATOM 2183 C C . ASN B 1 105 ? -8.32 25.422 8.109 1 79.81 105 ASN B C 1
ATOM 2185 O O . ASN B 1 105 ? -9.141 24.625 8.555 1 79.81 105 ASN B O 1
ATOM 2189 N N . LYS B 1 106 ? -7.184 25.094 7.551 1 91.75 106 LYS B N 1
ATOM 2190 C CA . LYS B 1 106 ? -6.617 23.812 7.953 1 91.75 106 LYS B CA 1
ATOM 2191 C C . LYS B 1 106 ? -5.461 24 8.93 1 91.75 106 LYS B C 1
ATOM 2193 O O . LYS B 1 106 ? -4.656 24.922 8.781 1 91.75 106 LYS B O 1
ATOM 2198 N N . ASP B 1 107 ? -5.484 23.188 9.93 1 92.81 107 ASP B N 1
ATOM 2199 C CA . ASP B 1 107 ? -4.355 23.109 10.852 1 92.81 107 ASP B CA 1
ATOM 2200 C C . ASP B 1 107 ? -3.398 21.984 10.445 1 92.81 107 ASP B C 1
ATOM 2202 O O . ASP B 1 107 ? -3.807 20.828 10.305 1 92.81 107 ASP B O 1
ATOM 2206 N N . VAL B 1 108 ? -2.174 22.391 10.25 1 94.75 108 VAL B N 1
ATOM 2207 C CA . VAL B 1 108 ? -1.161 21.406 9.852 1 94.75 108 VAL B CA 1
ATOM 2208 C C . VAL B 1 108 ? -0.137 21.25 10.977 1 94.75 108 VAL B C 1
ATOM 2210 O O . VAL B 1 108 ? 0.418 22.234 11.469 1 94.75 108 VAL B O 1
ATOM 2213 N N . THR B 1 109 ? 0.098 20.047 11.367 1 95.06 109 THR B N 1
ATOM 2214 C CA . THR B 1 109 ? 1.054 19.75 12.43 1 95.06 109 THR B CA 1
ATOM 2215 C C . THR B 1 109 ? 2.064 18.703 11.977 1 95.06 109 THR B C 1
ATOM 2217 O O . THR B 1 109 ? 1.687 17.609 11.555 1 95.06 109 THR B O 1
ATOM 2220 N N . VAL B 1 110 ? 3.312 19.047 12.023 1 96.69 110 VAL B N 1
ATOM 2221 C CA . VAL B 1 110 ? 4.348 18.031 11.914 1 96.69 110 VAL B CA 1
ATOM 2222 C C . VAL B 1 110 ? 4.426 17.234 13.211 1 96.69 110 VAL B C 1
ATOM 2224 O O . VAL B 1 110 ? 4.934 17.734 14.219 1 96.69 110 VAL B O 1
ATOM 2227 N N . VAL B 1 111 ? 4.02 16.031 13.141 1 96 111 VAL B N 1
ATOM 2228 C CA . VAL B 1 111 ? 3.848 15.188 14.312 1 96 111 VAL B CA 1
ATOM 2229 C C . VAL B 1 111 ? 5.188 14.57 14.711 1 96 111 VAL B C 1
ATOM 2231 O O . VAL B 1 111 ? 5.512 14.484 15.898 1 96 111 VAL B O 1
ATOM 2234 N N . ALA B 1 112 ? 5.922 14.094 13.734 1 95.88 112 ALA B N 1
ATOM 2235 C CA . ALA B 1 112 ? 7.223 13.461 13.945 1 95.88 112 ALA B CA 1
ATOM 2236 C C . ALA B 1 112 ? 8.078 13.547 12.68 1 95.88 112 ALA B C 1
ATOM 2238 O O . ALA B 1 112 ? 7.551 13.516 11.562 1 95.88 112 ALA B O 1
ATOM 2239 N N . THR B 1 113 ? 9.367 13.68 12.875 1 97.12 113 THR B N 1
ATOM 2240 C CA . THR B 1 113 ? 10.312 13.664 11.766 1 97.12 113 THR B CA 1
ATOM 2241 C C . THR B 1 113 ? 11.742 13.492 12.273 1 97.12 113 THR B C 1
ATOM 2243 O O . THR B 1 113 ? 12.062 13.914 13.391 1 97.12 113 THR B O 1
ATOM 2246 N N . ASP B 1 114 ? 12.562 12.859 11.453 1 95.31 114 ASP B N 1
ATOM 2247 C CA . ASP B 1 114 ? 14 12.922 11.688 1 95.31 114 ASP B CA 1
ATOM 2248 C C . ASP B 1 114 ? 14.68 13.828 10.664 1 95.31 114 ASP B C 1
ATOM 2250 O O . ASP B 1 114 ? 15.906 13.852 10.562 1 95.31 114 ASP B O 1
ATOM 2254 N N . TYR B 1 115 ? 13.852 14.547 9.891 1 96.12 115 TYR B N 1
ATOM 2255 C CA . TYR B 1 115 ? 14.25 15.523 8.875 1 96.12 115 TYR B CA 1
ATOM 2256 C C . TYR B 1 115 ? 14.945 14.836 7.711 1 96.12 115 TYR B C 1
ATOM 2258 O O . TYR B 1 115 ? 14.93 15.336 6.586 1 96.12 115 TYR B O 1
ATOM 2266 N N . ARG B 1 116 ? 15.477 13.648 7.867 1 96.19 116 ARG B N 1
ATOM 2267 C CA . ARG B 1 116 ? 16.359 13.023 6.891 1 96.19 116 ARG B CA 1
ATOM 2268 C C . ARG B 1 116 ? 15.633 11.945 6.098 1 96.19 116 ARG B C 1
ATOM 2270 O O . ARG B 1 116 ? 15.852 11.797 4.895 1 96.19 116 ARG B O 1
ATOM 2277 N N . THR B 1 117 ? 14.766 11.234 6.859 1 96.81 117 THR B N 1
ATOM 2278 C CA . THR B 1 117 ? 14.234 10.062 6.164 1 96.81 117 THR B CA 1
ATOM 2279 C C . THR B 1 117 ? 12.711 10.102 6.137 1 96.81 117 THR B C 1
ATOM 2281 O O . THR B 1 117 ? 12.094 9.641 5.176 1 96.81 117 THR B O 1
ATOM 2284 N N . TYR B 1 118 ? 12.102 10.625 7.199 1 97.88 118 TYR B N 1
ATOM 2285 C CA . TYR B 1 118 ? 10.641 10.539 7.211 1 97.88 118 TYR B CA 1
ATOM 2286 C C . TYR B 1 118 ? 10.031 11.758 7.902 1 97.88 118 TYR B C 1
ATOM 2288 O O . TYR B 1 118 ? 10.711 12.461 8.648 1 97.88 118 TYR B O 1
ATOM 2296 N N . ALA B 1 119 ? 8.766 12 7.676 1 97.88 119 ALA B N 1
ATOM 2297 C CA . ALA B 1 119 ? 7.922 12.93 8.414 1 97.88 119 ALA B CA 1
ATOM 2298 C C . ALA B 1 119 ? 6.488 12.414 8.508 1 97.88 119 ALA B C 1
ATOM 2300 O O . ALA B 1 119 ? 5.961 11.852 7.543 1 97.88 119 ALA B O 1
ATOM 2301 N N . ILE B 1 120 ? 5.883 12.555 9.648 1 98.12 120 ILE B N 1
ATOM 2302 C CA . ILE B 1 120 ? 4.453 12.336 9.859 1 98.12 120 ILE B CA 1
ATOM 2303 C C . ILE B 1 120 ? 3.756 13.68 10.078 1 98.12 120 ILE B C 1
ATOM 2305 O O . ILE B 1 120 ? 4.125 14.438 10.977 1 98.12 120 ILE B O 1
ATOM 2309 N N . VAL B 1 121 ? 2.818 13.977 9.219 1 97.56 121 VAL B N 1
ATOM 2310 C CA . VAL B 1 121 ? 2.145 15.273 9.234 1 97.56 121 VAL B CA 1
ATOM 2311 C C . VAL B 1 121 ? 0.635 15.07 9.336 1 97.56 121 VAL B C 1
ATOM 2313 O O . VAL B 1 121 ? 0.068 14.227 8.633 1 97.56 121 VAL B O 1
ATOM 2316 N N . ASN B 1 122 ? 0.012 15.82 10.195 1 96.94 122 ASN B N 1
ATOM 2317 C CA . ASN B 1 122 ? -1.441 15.781 10.32 1 96.94 122 ASN B CA 1
ATOM 2318 C C . ASN B 1 122 ? -2.088 17.047 9.773 1 96.94 122 ASN B C 1
ATOM 2320 O O . ASN B 1 122 ? -1.664 18.156 10.102 1 96.94 122 ASN B O 1
ATOM 2324 N N . VAL B 1 123 ? -3.002 16.875 8.938 1 95.44 123 VAL B N 1
ATOM 2325 C CA . VAL B 1 123 ? -3.85 17.969 8.461 1 95.44 123 VAL B CA 1
ATOM 2326 C C . VAL B 1 123 ? -5.246 17.828 9.062 1 95.44 123 VAL B C 1
ATOM 2328 O O . VAL B 1 123 ? -5.93 16.828 8.844 1 95.44 123 VAL B O 1
ATOM 2331 N N . ALA B 1 124 ? -5.664 18.828 9.766 1 94.19 124 ALA B N 1
ATOM 2332 C CA . ALA B 1 124 ? -6.969 18.812 10.422 1 94.19 124 ALA B CA 1
ATOM 2333 C C . ALA B 1 124 ? -7.824 19.984 9.953 1 94.19 124 ALA B C 1
ATOM 2335 O O . ALA B 1 124 ? -7.32 21.094 9.75 1 94.19 124 ALA B O 1
ATOM 2336 N N . PHE B 1 125 ? -9.125 19.672 9.766 1 92.31 125 PHE B N 1
ATOM 2337 C CA . PHE B 1 125 ? -10.039 20.734 9.367 1 92.31 125 PHE B CA 1
ATOM 2338 C C . PHE B 1 125 ? -11.469 20.391 9.758 1 92.31 125 PHE B C 1
ATOM 2340 O O . PHE B 1 125 ? -11.75 19.266 10.188 1 92.31 125 PHE B O 1
ATOM 2347 N N . GLN B 1 126 ? -12.266 21.469 9.766 1 90 126 GLN B N 1
ATOM 2348 C CA . GLN B 1 126 ? -13.672 21.312 10.117 1 90 126 GLN B CA 1
ATOM 2349 C C . GLN B 1 126 ? -14.57 21.5 8.891 1 90 126 GLN B C 1
ATOM 2351 O O . GLN B 1 126 ? -14.344 22.391 8.086 1 90 126 GLN B O 1
ATOM 2356 N N . LYS B 1 127 ? -15.461 20.5 8.695 1 86.19 127 LYS B N 1
ATOM 2357 C CA . LYS B 1 127 ? -16.547 20.656 7.734 1 86.19 127 LYS B CA 1
ATOM 2358 C C . LYS B 1 127 ? -17.906 20.562 8.422 1 86.19 127 LYS B C 1
ATOM 2360 O O . LYS B 1 127 ? -18.328 19.469 8.82 1 86.19 127 LYS B O 1
ATOM 2365 N N . GLY B 1 128 ? -18.578 21.641 8.461 1 85.56 128 GLY B N 1
ATOM 2366 C CA . GLY B 1 128 ? -19.766 21.672 9.305 1 85.56 128 GLY B CA 1
ATOM 2367 C C . GLY B 1 128 ? -19.453 21.375 10.766 1 85.56 128 GLY B C 1
ATOM 2368 O O . GLY B 1 128 ? -18.609 22.031 11.375 1 85.56 128 GLY B O 1
ATOM 2369 N N . ARG B 1 129 ? -20.156 20.422 11.391 1 89.31 129 ARG B N 1
ATOM 2370 C CA . ARG B 1 129 ? -19.969 20.078 12.789 1 89.31 129 ARG B CA 1
ATOM 2371 C C . ARG B 1 129 ? -19.016 18.891 12.938 1 89.31 129 ARG B C 1
ATOM 2373 O O . ARG B 1 129 ? -18.797 18.391 14.047 1 89.31 129 ARG B O 1
ATOM 2380 N N . THR B 1 130 ? -18.469 18.5 11.805 1 90.69 130 THR B N 1
ATOM 2381 C CA . THR B 1 130 ? -17.641 17.297 11.852 1 90.69 130 THR B CA 1
ATOM 2382 C C . THR B 1 130 ? -16.156 17.656 11.68 1 90.69 130 THR B C 1
ATOM 2384 O O . THR B 1 130 ? -15.805 18.406 10.766 1 90.69 130 THR B O 1
ATOM 2387 N N . ALA B 1 131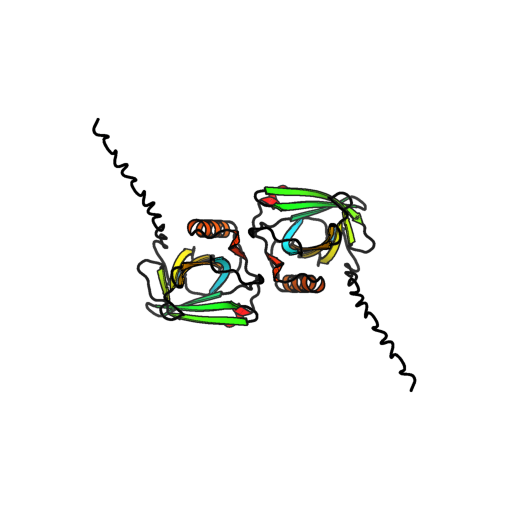 ? -15.336 17.141 12.617 1 91.69 131 ALA B N 1
ATOM 2388 C CA . ALA B 1 131 ? -13.891 17.297 12.523 1 91.69 131 ALA B CA 1
ATOM 2389 C C . ALA B 1 131 ? -13.273 16.234 11.625 1 91.69 131 ALA B C 1
ATOM 2391 O O . ALA B 1 131 ? -13.672 15.062 11.68 1 91.69 131 ALA B O 1
ATOM 2392 N N . HIS B 1 132 ? -12.367 16.672 10.727 1 93.62 132 HIS B N 1
ATOM 2393 C CA . HIS B 1 132 ? -11.688 15.75 9.82 1 93.62 132 HIS B CA 1
ATOM 2394 C C . HIS B 1 132 ? -10.18 15.812 10.008 1 93.62 132 HIS B C 1
ATOM 2396 O O . HIS B 1 132 ? -9.633 16.859 10.375 1 93.62 132 HIS B O 1
ATOM 2402 N N . SER B 1 133 ? -9.555 14.656 9.789 1 95 133 SER B N 1
ATOM 2403 C CA . SER B 1 133 ? -8.102 14.547 9.875 1 95 133 SER B CA 1
ATOM 2404 C C . SER B 1 133 ? -7.547 13.648 8.773 1 95 133 SER B C 1
ATOM 2406 O O . SER B 1 133 ? -8.141 12.625 8.438 1 95 133 SER B O 1
ATOM 2408 N N . VAL B 1 134 ? -6.488 14.086 8.211 1 96.38 134 VAL B N 1
ATOM 2409 C CA . VAL B 1 134 ? -5.676 13.281 7.297 1 96.38 134 VAL B CA 1
ATOM 2410 C C . VAL B 1 134 ? -4.238 13.219 7.805 1 96.38 134 VAL B C 1
ATOM 2412 O O . VAL B 1 134 ? -3.539 14.234 7.84 1 96.38 134 VAL B O 1
ATOM 2415 N N . LEU B 1 135 ? -3.893 12.07 8.266 1 97.88 135 LEU B N 1
ATOM 2416 C CA . LEU B 1 135 ? -2.512 11.82 8.664 1 97.88 135 LEU B CA 1
ATOM 2417 C C . LEU B 1 135 ? -1.699 11.273 7.492 1 97.88 135 LEU B C 1
ATOM 2419 O O . LEU B 1 135 ? -2.109 10.312 6.84 1 97.88 135 LEU B O 1
ATOM 2423 N N . LYS B 1 136 ? -0.578 11.93 7.258 1 98.38 136 LYS B N 1
ATOM 2424 C CA . LYS B 1 136 ? 0.234 11.57 6.098 1 98.38 136 LYS B CA 1
ATOM 2425 C C . LYS B 1 136 ? 1.626 11.109 6.523 1 98.38 136 LYS B C 1
ATOM 2427 O O . LYS B 1 136 ? 2.229 11.695 7.43 1 98.38 136 LYS B O 1
ATOM 2432 N N . LEU B 1 137 ? 2.061 10.055 5.863 1 98.5 137 LEU B N 1
ATOM 2433 C CA . LEU B 1 137 ? 3.432 9.586 6.027 1 98.5 137 LEU B CA 1
ATOM 2434 C C . LEU B 1 137 ? 4.277 9.93 4.809 1 98.5 137 LEU B C 1
ATOM 2436 O O . LEU B 1 137 ? 3.947 9.539 3.688 1 98.5 137 LEU B O 1
ATOM 2440 N N . TYR B 1 138 ? 5.359 10.648 5.059 1 98.56 138 TYR B N 1
ATOM 2441 C CA . TYR B 1 138 ? 6.27 11.078 4 1 98.56 138 TYR B CA 1
ATOM 2442 C C . TYR B 1 138 ? 7.633 10.414 4.148 1 98.56 138 TYR B C 1
ATOM 2444 O O . TYR B 1 138 ? 8.055 10.086 5.262 1 98.56 138 TYR B O 1
ATOM 2452 N N . SER B 1 139 ? 8.258 10.25 3.027 1 98.12 139 SER B N 1
ATOM 2453 C CA . SER B 1 139 ? 9.617 9.727 2.941 1 98.12 139 SER B CA 1
ATOM 2454 C C . SER B 1 139 ? 10.461 10.531 1.953 1 98.12 139 SER B C 1
ATOM 2456 O O . SER B 1 139 ? 9.938 11.023 0.953 1 98.12 139 SER B O 1
ATOM 2458 N N . ARG B 1 140 ? 11.805 10.672 2.26 1 97.56 140 ARG B N 1
ATOM 2459 C CA . ARG B 1 140 ? 12.695 11.367 1.335 1 97.56 140 ARG B CA 1
ATOM 2460 C C . ARG B 1 140 ? 13.07 10.477 0.158 1 97.56 140 ARG B C 1
ATOM 2462 O O . ARG B 1 140 ? 13.32 10.961 -0.946 1 97.56 140 ARG B O 1
ATOM 2469 N N . ASP B 1 141 ? 13.031 9.148 0.307 1 93.38 141 ASP B N 1
ATOM 2470 C CA . ASP B 1 141 ? 13.523 8.242 -0.731 1 93.38 141 ASP B CA 1
ATOM 2471 C C . ASP B 1 141 ? 12.477 7.176 -1.063 1 93.38 141 ASP B C 1
ATOM 2473 O O . ASP B 1 141 ? 12.812 6.133 -1.629 1 93.38 141 ASP B O 1
ATOM 2477 N N . MET B 1 142 ? 11.367 7.285 -0.663 1 89.94 142 MET B N 1
ATOM 2478 C CA . MET B 1 142 ? 10.219 6.445 -0.977 1 89.94 142 MET B CA 1
ATOM 2479 C C . MET B 1 142 ? 10.352 5.07 -0.328 1 89.94 142 MET B C 1
ATOM 2481 O O . MET B 1 142 ? 9.617 4.141 -0.677 1 89.94 142 MET B O 1
ATOM 2485 N N . GLU B 1 143 ? 11.305 4.957 0.568 1 84.62 143 GLU B N 1
ATOM 2486 C CA . GLU B 1 143 ? 11.484 3.662 1.223 1 84.62 143 GLU B CA 1
ATOM 2487 C C . GLU B 1 143 ? 10.555 3.523 2.424 1 84.62 143 GLU B C 1
ATOM 2489 O O . GLU B 1 143 ? 10.312 4.492 3.146 1 84.62 143 GLU B O 1
ATOM 2494 N N . HIS B 1 144 ? 10.094 2.299 2.539 1 81.12 144 HIS B N 1
ATOM 2495 C CA . HIS B 1 144 ? 9.297 1.973 3.715 1 81.12 144 HIS B CA 1
ATOM 2496 C C . HIS B 1 144 ? 10.172 1.433 4.84 1 81.12 144 HIS B C 1
ATOM 2498 O O . HIS B 1 144 ? 11.039 0.586 4.605 1 81.12 144 HIS B O 1
ATOM 2504 N N . ASN B 1 145 ? 10 2.051 5.918 1 89.94 145 ASN B N 1
ATOM 2505 C CA . ASN B 1 145 ? 10.672 1.634 7.145 1 89.94 145 ASN B CA 1
ATOM 2506 C C . ASN B 1 145 ? 9.68 1.095 8.172 1 89.94 145 ASN B C 1
ATOM 2508 O O . ASN B 1 145 ? 8.727 1.782 8.539 1 89.94 145 ASN B O 1
ATOM 2512 N N . GLU B 1 146 ? 9.945 -0.1 8.656 1 90.88 146 GLU B N 1
ATOM 2513 C CA . GLU B 1 146 ? 8.992 -0.779 9.523 1 90.88 146 GLU B CA 1
ATOM 2514 C C . GLU B 1 146 ? 8.766 0.001 10.812 1 90.88 146 GLU B C 1
ATOM 2516 O O . GLU B 1 146 ? 7.637 0.094 11.305 1 90.88 146 GLU B O 1
ATOM 2521 N N . LYS B 1 147 ? 9.844 0.534 11.336 1 93.62 147 LYS B N 1
ATOM 2522 C CA . LYS B 1 147 ? 9.734 1.282 12.586 1 93.62 147 LYS B CA 1
ATOM 2523 C C . LYS B 1 147 ? 8.93 2.564 12.391 1 93.62 147 LYS B C 1
ATOM 2525 O O . LYS B 1 147 ? 8.094 2.918 13.227 1 93.62 147 LYS B O 1
ATOM 2530 N N . VAL B 1 148 ? 9.195 3.221 11.328 1 95.5 148 VAL B N 1
ATOM 2531 C CA . VAL B 1 148 ? 8.5 4.465 11.016 1 95.5 148 VAL B CA 1
ATOM 2532 C C . VAL B 1 148 ? 7.02 4.18 10.75 1 95.5 148 VAL B C 1
ATOM 2534 O O . VAL B 1 148 ? 6.145 4.918 11.211 1 95.5 148 VAL B O 1
ATOM 2537 N N . MET B 1 149 ? 6.777 3.123 10.023 1 95.5 149 MET B N 1
ATOM 2538 C CA . MET B 1 149 ? 5.395 2.736 9.758 1 95.5 149 MET B CA 1
ATOM 2539 C C . MET B 1 149 ? 4.66 2.406 11.055 1 95.5 149 MET B C 1
ATOM 2541 O O . MET B 1 149 ? 3.51 2.805 11.242 1 95.5 149 MET B O 1
ATOM 2545 N N . ALA B 1 150 ? 5.316 1.7 11.953 1 93.94 150 ALA B N 1
ATOM 2546 C CA . ALA B 1 150 ? 4.715 1.409 13.25 1 93.94 150 ALA B CA 1
ATOM 2547 C C . ALA B 1 150 ? 4.383 2.695 14.008 1 93.94 150 ALA B C 1
ATOM 2549 O O . ALA B 1 150 ? 3.322 2.803 14.625 1 93.94 150 ALA B O 1
ATOM 2550 N N . HIS B 1 151 ? 5.289 3.596 13.953 1 96.19 151 HIS B N 1
ATOM 2551 C CA . HIS B 1 151 ? 5.047 4.891 14.578 1 96.19 151 HIS B CA 1
ATOM 2552 C C . HIS B 1 151 ? 3.857 5.598 13.945 1 96.19 151 HIS B C 1
ATOM 2554 O O . HIS B 1 151 ? 3 6.137 14.641 1 96.19 151 HIS B O 1
ATOM 2560 N N . PHE B 1 152 ? 3.781 5.551 12.648 1 97.31 152 PHE B N 1
ATOM 2561 C CA . PHE B 1 152 ? 2.676 6.137 11.906 1 97.31 152 PHE B CA 1
ATOM 2562 C C . PHE B 1 152 ? 1.348 5.523 12.336 1 97.31 152 PHE B C 1
ATOM 2564 O O . PHE B 1 152 ? 0.375 6.246 12.578 1 97.31 152 PHE B O 1
ATOM 2571 N N . LEU B 1 153 ? 1.354 4.277 12.414 1 95.88 153 LEU B N 1
ATOM 2572 C CA . LEU B 1 153 ? 0.135 3.572 12.797 1 95.88 153 LEU B CA 1
ATOM 2573 C C . LEU B 1 153 ? -0.251 3.898 14.242 1 95.88 153 LEU B C 1
ATOM 2575 O O . LEU B 1 153 ? -1.437 4.004 14.562 1 95.88 153 LEU B O 1
ATOM 2579 N N . LEU B 1 154 ? 0.681 4.027 15.102 1 95.69 154 LEU B N 1
ATOM 2580 C CA . LEU B 1 154 ? 0.418 4.445 16.484 1 95.69 154 LEU B CA 1
ATOM 2581 C C . LEU B 1 154 ? -0.198 5.836 16.516 1 95.69 154 LEU B C 1
ATOM 2583 O O . LEU B 1 154 ? -1.181 6.07 17.219 1 95.69 154 LEU B O 1
ATOM 2587 N N . GLU B 1 155 ? 0.388 6.762 15.734 1 96.31 155 GLU B N 1
ATOM 2588 C CA . GLU B 1 155 ? -0.152 8.117 15.664 1 96.31 155 GLU B CA 1
ATOM 2589 C C . GLU B 1 155 ? -1.587 8.109 15.141 1 96.31 155 GLU B C 1
ATOM 2591 O O . GLU B 1 155 ? -2.432 8.867 15.625 1 96.31 155 GLU B O 1
ATOM 2596 N N . ALA B 1 156 ? -1.793 7.328 14.148 1 96.19 156 ALA B N 1
ATOM 2597 C CA . ALA B 1 156 ? -3.148 7.203 13.609 1 96.19 156 ALA B CA 1
ATOM 2598 C C . ALA B 1 156 ? -4.125 6.75 14.695 1 96.19 156 ALA B C 1
ATOM 2600 O O . ALA B 1 156 ? -5.195 7.336 14.859 1 96.19 156 ALA B O 1
ATOM 2601 N N . SER B 1 157 ? -3.77 5.75 15.406 1 94.38 157 SER B N 1
ATOM 2602 C CA . SER B 1 157 ? -4.605 5.219 16.484 1 94.38 157 SER B CA 1
ATOM 2603 C C . SER B 1 157 ? -4.875 6.273 17.547 1 94.38 157 SER B C 1
ATOM 2605 O O . SER B 1 157 ? -6 6.398 18.031 1 94.38 157 SER B O 1
ATOM 2607 N N . GLU B 1 158 ? -3.902 7.008 17.891 1 93.69 158 GLU B N 1
ATOM 2608 C CA . GLU B 1 158 ? -4.02 8.047 18.906 1 93.69 158 GLU B CA 1
ATOM 2609 C C . GLU B 1 158 ? -5.008 9.133 18.484 1 93.69 158 GLU B C 1
ATOM 2611 O O . GLU B 1 158 ? -5.602 9.805 19.328 1 93.69 158 GLU B O 1
ATOM 2616 N N . ARG B 1 159 ? -5.207 9.266 17.234 1 93.19 159 ARG B N 1
ATOM 2617 C CA . ARG B 1 159 ? -6.105 10.281 16.703 1 93.19 159 ARG B CA 1
ATOM 2618 C C . ARG B 1 159 ? -7.469 9.688 16.359 1 93.19 159 ARG B C 1
ATOM 2620 O O . ARG B 1 159 ? -8.305 10.352 15.734 1 93.19 159 ARG B O 1
ATOM 2627 N N . GLY B 1 160 ? -7.621 8.438 16.656 1 93.06 160 GLY B N 1
ATOM 2628 C CA . GLY B 1 160 ? -8.891 7.766 16.438 1 93.06 160 GLY B CA 1
ATOM 2629 C C . GLY B 1 160 ? -9.078 7.297 15.008 1 93.06 160 GLY B C 1
ATOM 2630 O O . GLY B 1 160 ? -10.195 6.996 14.586 1 93.06 160 GLY B O 1
ATOM 2631 N N . LEU B 1 161 ? -8.031 7.34 14.266 1 94.06 161 LEU B N 1
ATOM 2632 C CA . LEU B 1 161 ? -8.078 6.82 12.898 1 94.06 161 LEU B CA 1
ATOM 2633 C C . LEU B 1 161 ? -7.848 5.312 12.883 1 94.06 161 LEU B C 1
ATOM 2635 O O . LEU B 1 161 ? -6.84 4.832 13.406 1 94.06 161 LEU B O 1
ATOM 2639 N N . SER B 1 162 ? -8.758 4.594 12.305 1 86.5 162 SER B N 1
ATOM 2640 C CA . SER B 1 162 ? -8.672 3.139 12.273 1 86.5 162 SER B CA 1
ATOM 2641 C C . SER B 1 162 ? -7.629 2.672 11.258 1 86.5 162 SER B C 1
ATOM 2643 O O . SER B 1 162 ? -7.305 3.396 10.32 1 86.5 162 SER B O 1
ATOM 2645 N N . THR B 1 163 ? -7.121 1.476 11.492 1 82.12 163 THR B N 1
ATOM 2646 C CA . THR B 1 163 ? -6.219 0.854 10.531 1 82.12 163 THR B CA 1
ATOM 2647 C C . THR B 1 163 ? -6.91 0.681 9.18 1 82.12 163 THR B C 1
ATOM 2649 O O . THR B 1 163 ? -6.25 0.676 8.141 1 82.12 163 THR B O 1
ATOM 2652 N N . ALA B 1 164 ? -8.219 0.56 9.227 1 81.75 164 ALA B N 1
ATOM 2653 C CA . ALA B 1 164 ? -9 0.413 8 1 81.75 164 ALA B CA 1
ATOM 2654 C C . ALA B 1 164 ? -8.914 1.67 7.141 1 81.75 164 ALA B C 1
ATOM 2656 O O . ALA B 1 164 ? -9.188 1.627 5.938 1 81.75 164 ALA B O 1
ATOM 2657 N N . SER B 1 165 ? -8.547 2.699 7.766 1 87.75 165 SER B N 1
ATOM 2658 C CA . SER B 1 165 ? -8.484 3.973 7.059 1 87.75 165 SER B CA 1
ATOM 2659 C C . SER B 1 165 ? -7.105 4.188 6.434 1 87.75 165 SER B C 1
ATOM 2661 O O . SER B 1 165 ? -6.898 5.16 5.699 1 87.75 165 SER B O 1
ATOM 2663 N N . VAL B 1 166 ? -6.203 3.277 6.703 1 93.19 166 VAL B N 1
ATOM 2664 C CA . VAL B 1 166 ? -4.832 3.445 6.238 1 93.19 166 VAL B CA 1
ATOM 2665 C C . VAL B 1 166 ? -4.715 2.982 4.785 1 93.19 166 VAL B C 1
ATOM 2667 O O . VAL B 1 166 ? -5.219 1.913 4.43 1 93.19 166 VAL B O 1
ATOM 2670 N N . GLN B 1 167 ? -4.113 3.752 3.99 1 93.88 167 GLN B N 1
ATOM 2671 C CA . GLN B 1 167 ? -3.826 3.441 2.594 1 93.88 167 GLN B CA 1
ATOM 2672 C C . GLN B 1 167 ? -2.332 3.561 2.301 1 93.88 167 GLN B C 1
ATOM 2674 O O . GLN B 1 167 ? -1.722 4.594 2.572 1 93.88 167 GLN B O 1
ATOM 2679 N N . LEU B 1 168 ? -1.809 2.477 1.792 1 95.56 168 LEU B N 1
ATOM 2680 C CA . LEU B 1 168 ? -0.498 2.572 1.16 1 95.56 168 LEU B CA 1
ATOM 2681 C C . LEU B 1 168 ? -0.62 3.08 -0.273 1 95.56 168 LEU B C 1
ATOM 2683 O O . LEU B 1 168 ? -1.539 2.691 -0.997 1 95.56 168 LEU B O 1
ATOM 2687 N N . LEU B 1 169 ? 0.272 3.955 -0.56 1 95.5 169 LEU B N 1
ATOM 2688 C CA . LEU B 1 169 ? 0.152 4.602 -1.863 1 95.5 169 LEU B CA 1
ATOM 2689 C C . LEU B 1 169 ? 1.074 3.939 -2.883 1 95.5 169 LEU B C 1
ATOM 2691 O O . LEU B 1 169 ? 2.191 3.541 -2.549 1 95.5 169 LEU B O 1
ATOM 2695 N N . LEU B 1 170 ? 0.583 3.912 -4.121 1 93.56 170 LEU B N 1
ATOM 2696 C CA . LEU B 1 170 ? 1.312 3.268 -5.207 1 93.56 170 LEU B CA 1
ATOM 2697 C C . LEU B 1 170 ? 2.545 4.078 -5.59 1 93.56 170 LEU B C 1
ATOM 2699 O O . LEU B 1 170 ? 2.459 5.293 -5.781 1 93.56 170 LEU B O 1
ATOM 2703 N N . LYS B 1 171 ? 3.699 3.34 -5.676 1 93.75 171 LYS B N 1
ATOM 2704 C CA . LYS B 1 171 ? 4.898 3.998 -6.184 1 93.75 171 LYS B CA 1
ATOM 2705 C C . LYS B 1 171 ? 4.789 4.262 -7.684 1 93.75 171 LYS B C 1
ATOM 2707 O O . LYS B 1 171 ? 5.266 3.469 -8.492 1 93.75 171 LYS B O 1
ATOM 2712 N N . ASP B 1 172 ? 4.191 5.25 -8.008 1 92.81 172 ASP B N 1
ATOM 2713 C CA . ASP B 1 172 ? 3.957 5.801 -9.344 1 92.81 172 ASP B CA 1
ATOM 2714 C C . ASP B 1 172 ? 4.207 7.305 -9.367 1 92.81 172 ASP B C 1
ATOM 2716 O O . ASP B 1 172 ? 3.498 8.07 -8.711 1 92.81 172 ASP B O 1
ATOM 2720 N N . LEU B 1 173 ? 5.176 7.73 -10.133 1 94.62 173 LEU B N 1
ATOM 2721 C CA . LEU B 1 173 ? 5.691 9.094 -10.039 1 94.62 173 LEU B CA 1
ATOM 2722 C C . LEU B 1 173 ? 4.961 10.016 -11.008 1 94.62 173 LEU B C 1
ATOM 2724 O O . LEU B 1 173 ? 5.367 11.164 -11.203 1 94.62 173 LEU B O 1
ATOM 2728 N N . THR B 1 174 ? 3.924 9.602 -11.57 1 94.19 174 THR B N 1
ATOM 2729 C CA . THR B 1 174 ? 3.199 10.391 -12.562 1 94.19 174 THR B CA 1
ATOM 2730 C C . THR B 1 174 ? 2.828 11.758 -12 1 94.19 174 THR B C 1
ATOM 2732 O O . THR B 1 174 ? 3.139 12.789 -12.602 1 94.19 174 THR B O 1
ATOM 2735 N N . CYS B 1 175 ? 2.195 11.797 -10.836 1 97.19 175 CYS B N 1
ATOM 2736 C CA . CYS B 1 175 ? 1.81 13.062 -10.234 1 97.19 175 CYS B CA 1
ATOM 2737 C C . CYS B 1 175 ? 3.027 13.805 -9.695 1 97.19 175 CYS B C 1
ATOM 2739 O O . CYS B 1 175 ? 3.115 15.031 -9.805 1 97.19 175 CYS B O 1
ATOM 2741 N N . VAL B 1 176 ? 3.973 13.07 -9.141 1 97.25 176 VAL B N 1
ATOM 2742 C CA . VAL B 1 176 ? 5.176 13.648 -8.555 1 97.25 176 VAL B CA 1
ATOM 2743 C C . VAL B 1 176 ? 5.934 14.445 -9.609 1 97.25 176 VAL B C 1
ATOM 2745 O O . VAL B 1 176 ? 6.523 15.484 -9.305 1 97.25 176 VAL B O 1
ATOM 2748 N N . ASN B 1 177 ? 5.852 14.008 -10.82 1 95.81 177 ASN B N 1
ATOM 2749 C CA . ASN B 1 177 ? 6.598 14.633 -11.906 1 95.81 177 ASN B CA 1
ATOM 2750 C C . ASN B 1 177 ? 6.086 16.047 -12.203 1 95.81 177 ASN B C 1
ATOM 2752 O O . ASN B 1 177 ? 6.738 16.812 -12.914 1 95.81 177 ASN B O 1
ATOM 2756 N N . LEU B 1 178 ? 5.004 16.422 -11.648 1 95.75 178 LEU B N 1
ATOM 2757 C CA . LEU B 1 178 ? 4.496 17.781 -11.789 1 95.75 178 LEU B CA 1
ATOM 2758 C C . LEU B 1 178 ? 5.305 18.75 -10.945 1 95.75 178 LEU B C 1
ATOM 2760 O O . LEU B 1 178 ? 5.211 19.969 -11.125 1 95.75 178 LEU B O 1
ATOM 2764 N N . LEU B 1 179 ? 6.016 18.312 -9.961 1 95.81 179 LEU B N 1
ATOM 2765 C CA . LEU B 1 179 ? 6.828 19.156 -9.102 1 95.81 179 LEU B CA 1
ATOM 2766 C C . LEU B 1 179 ? 8.203 19.406 -9.719 1 95.81 179 LEU B C 1
ATOM 2768 O O . LEU B 1 179 ? 8.953 20.266 -9.242 1 95.81 179 LEU B O 1
ATOM 2772 N N . ARG B 1 180 ? 8.625 18.531 -10.695 1 78.56 180 ARG B N 1
ATOM 2773 C CA . ARG B 1 180 ? 9.914 18.703 -11.352 1 78.56 180 ARG B CA 1
ATOM 2774 C C . ARG B 1 180 ? 9.797 19.656 -12.539 1 78.56 180 ARG B C 1
ATOM 2776 O O . ARG B 1 180 ? 8.734 19.781 -13.141 1 78.56 180 ARG B O 1
#

pLDDT: mean 84.47, std 19.13, range [26.84, 98.69]

Sequence (360 aa):
MRGKALAGLLGLLVVLVASAEEMGLRDFNATQFSGLWYEIALASNLEPQTPPQLKKMGAVLVEREGPYLTLTSVSDHINRCVKETTQAVKGDAPGKFKFPKEPGNKDVTVVATDYRTYAIVNVAFQKGRTAHSVLKLYSRDMEHNEKVMAHFLLEASERGLSTASVQLLLKDLTCVNLLRMRGKALAGLLGLLVVLVASAEEMGLRDFNATQFSGLWYEIALASNLEPQTPPQLKKMGAVLVEREGPYLTLTSVSDHINRCVKETTQAVKGDAPGKFKFPKEPGNKDVTVVATDYRTYAIVNVAFQKGRTAHSVLKLYSRDMEHNEKVMAHFLLEASERGLSTASVQLLLKDLTCVNLLR

Foldseek 3Di:
DPPPPPPPPPPPPPPPPVPPPLPFDQDADLVLLAAKWKWFKKFKPPPADPPHDAWAIKMWGWDDDPVKIKIWIWTGDDVDIDIDIFIWDDDDHHQWTWGPDPVHIKIKGFRDDPSAFKTWMKIWDDDPPDIMIMITIITPVSDDDPVVVVVSQVVCVSVVTDPVRMHGHHHDCVRVVVVD/DPPPPPPPPPPPPPPPPVPPPLPFDQDADLVLLAAKWKWFKKFKPPPADPPHDAWAIKMWGWDDDPVKIKIWIWTGDDVDIDIDIFIWDDDDHHQWTWGPDPVHIKIKGFNDDPSAFKTWMKIWDDDPPDIMIMITIITPVSDDDPVVVVVSQVVCVVNVTDPVRMHGHHHDCPRVVVVD

InterPro domains:
  IPR000566 Lipocalin/cytosolic fatty-acid binding domain [PF00061] (34-161)
  IPR002345 Lipocalin [PTHR11430] (9-171)
  IPR012674 Calycin [G3DSA:2.40.128.20] (25-180)
  IPR012674 Calycin [SSF50814] (25-176)
  IPR022272 Lipocalin family conserved site [PS00213] (27-40)

Organism: Sus scrofa (NCBI:txid9823)

Secondary structure (DSSP, 8-state):
-------------------------SS--HHHH-EEEEEEEEEE-SPPPSS--PPBP-EEEEEEETTEEEEEEEEEETTEEEEEEEEEEE-SSTTEEEE-SSSS-EEEEEEEE-SSSEEEEEEEEEETTEEEEEEEEEESSS---HHHHHHHHHHHHHTT--GGGEEEPB---TTGGGG-/-------------------------SS--HHHH-EEEEEEEEEE-SPPPSS--PPBP-EEEEEEETTEEEEEEEEEETTEEEEEEEEEEE-SSTTEEEE-SSSS-EEEEEEEE-SSSEEEEEEEEEETTEEEEEEEEEESS----HHHHHHHHHHHHHTT--GGGEEEPB---TTGGGG-

Nearest PDB structures (foldseek):
  1epb-assembly1_A  TM=9.187E-01  e=1.521E-14  Rattus norvegicus
  3bx8-assembly4_D  TM=8.749E-01  e=6.514E-12  unclassified
  2czu-assembly1_A  TM=8.612E-01  e=5.179E-11  Mus musculus
  1gm6-assembly1_A  TM=8.388E-01  e=6.193E-09  Sus scrofa
  8amc-assembly4_D  TM=8.035E-01  e=1.303E-08  Felis catus

Solvent-accessible surface area (backbone atoms only — not comparable to full-atom values): 20162 Å² total; per-residue (Å²): 133,84,75,79,75,75,77,75,77,74,72,77,77,71,74,70,73,65,68,72,70,74,70,46,35,90,76,55,55,66,77,59,57,38,44,67,33,31,34,47,32,37,32,34,74,60,82,76,63,83,74,51,67,68,39,43,17,24,27,35,37,35,41,77,56,86,96,33,41,35,38,42,34,26,33,58,47,96,94,41,66,45,78,49,75,46,63,38,39,80,47,96,49,46,42,28,29,31,39,74,78,64,109,41,62,30,42,34,32,38,54,46,65,74,59,68,54,38,39,32,36,35,41,34,37,69,59,86,94,42,80,39,44,39,39,35,36,31,14,58,77,71,66,88,46,57,68,59,50,51,48,50,52,51,55,35,47,76,71,70,33,54,60,51,36,44,42,68,36,38,80,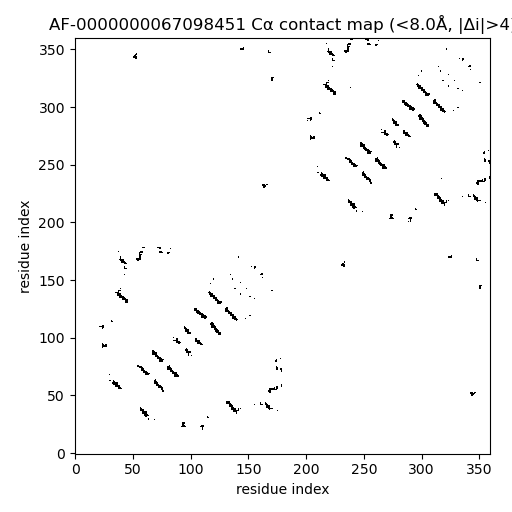43,59,72,35,39,54,71,78,104,135,84,77,76,77,75,77,75,78,76,73,77,76,71,74,71,73,65,70,72,72,75,68,43,35,90,76,55,54,65,78,58,56,40,42,67,33,31,34,47,32,36,32,35,72,60,82,74,62,82,73,53,66,69,41,43,18,24,26,36,39,35,41,77,58,86,94,31,42,35,38,42,34,26,34,58,47,96,94,42,66,46,77,49,74,48,64,38,37,80,46,95,47,45,41,29,29,30,38,76,81,48,114,46,64,29,42,34,32,39,56,45,65,76,58,68,54,37,36,32,36,37,41,33,37,68,57,88,94,42,80,41,44,40,38,35,35,29,13,58,78,72,64,87,46,57,69,59,50,52,51,49,52,49,54,34,46,76,70,71,32,53,60,51,38,43,41,68,35,38,82,40,60,74,34,39,53,70,78,105

Radius of gyration: 26.41 Å; Cα contacts (8 Å, |Δi|>4): 723; chains: 2; bounding box: 70×69×103 Å